Protein AF-A0A518H2M7-F1 (afdb_monomer)

Nearest PDB structures (foldseek):
  6nct-assembly1_B  TM=7.761E-01  e=5.686E-01  Homo sapiens
  4cgk-assembly1_A  TM=3.691E-01  e=6.028E-02  Streptococcus pneumoniae D39
  6ewy-assembly1_A  TM=4.690E-01  e=1.349E-01  Mycobacterium tuberculosis H37Rv
  5nnv-assembly2_B  TM=3.932E-01  e=1.274E-01  Bacillus subtilis subsp. subtilis str. 168
  5sxb-assembly1_B  TM=4.061E-01  e=1.602E+00  Homo sapiens

Radius of gyration: 44.43 Å; Cα contacts (8 Å, |Δi|>4): 64; chains: 1; bounding box: 89×87×115 Å

Secondary structure (DSSP, 8-state):
--SSHHHHHHHHHHHHHHHHHHS-TT-TTTHHHHHHHHHHHHHTTS-HHHHHHHHHHHHHTTHHHHHHHHHHHHHHHHHHHHHHHHHHHHHHHHHHHHHHHHHHHHHHHTT--B-TTS-B--HHHHHHHHHHHHHHHHHHHHHHHHHHHHHHHHHHHHHHHHHHHHHHHHHHHHHHHHHHHHHHHHHHHHHHHHH--S----HHHHHHHHHHHHHHHHHHHHHHHHHHHHHHHTTS------TT--HHHHHHHHHTT-------------

Sequence (270 aa):
MCKTIKKVAVGAGLGVATLGLLFGTSAKHHVKTAVDDVRSLAQSQVPIEYKIDEAKQQIDALEPAIIENIESLARAQVEVDDLQEEIALAKGNLQVQGQEMLALKQGLDAGRLQLTSGVTYTAEEVRADLARRLDTFNRTQETVDSLEQTLKAKVERTHAIQRILDEMTAQKKALSAKIEAIESRLAQIEAEQATNEYTFDTTPLSQAKKTIAELDKQLEVMARRAELEGRYIEQSIEVEVEPGRDISAEVESALEGLQLESAPEAAPAT

Structure (mmCIF, N/CA/C/O backbone):
data_AF-A0A518H2M7-F1
#
_entry.id   AF-A0A518H2M7-F1
#
loop_
_atom_site.group_PDB
_atom_site.id
_atom_site.type_symbol
_atom_site.label_atom_id
_atom_site.label_alt_id
_atom_site.label_comp_id
_atom_site.label_asym_id
_atom_site.label_entity_id
_atom_site.label_seq_id
_atom_site.pdbx_PDB_ins_code
_atom_site.Cartn_x
_atom_site.Cartn_y
_atom_site.Cartn_z
_atom_site.occupancy
_atom_site.B_iso_or_equiv
_atom_site.auth_seq_id
_atom_site.auth_comp_id
_atom_site.auth_asym_id
_atom_site.auth_atom_id
_atom_site.pdbx_PDB_model_num
ATOM 1 N N . MET A 1 1 ? 17.155 23.712 57.084 1.00 48.94 1 MET A N 1
ATOM 2 C CA . MET A 1 1 ? 15.964 22.855 57.287 1.00 48.94 1 MET A CA 1
ATOM 3 C C . MET A 1 1 ? 16.259 21.468 56.723 1.00 48.94 1 MET A C 1
ATOM 5 O O . MET A 1 1 ? 16.220 21.319 55.519 1.00 48.94 1 MET A O 1
ATOM 9 N N . CYS A 1 2 ? 16.663 20.494 57.552 1.00 46.16 2 CYS A N 1
ATOM 10 C CA . CYS A 1 2 ? 16.986 19.122 57.095 1.00 46.16 2 CYS A CA 1
ATOM 11 C C . CYS A 1 2 ? 16.910 18.063 58.223 1.00 46.16 2 CYS A C 1
ATOM 13 O O . CYS A 1 2 ? 17.612 17.057 58.189 1.00 46.16 2 CYS A O 1
ATOM 15 N N . LYS A 1 3 ? 16.099 18.282 59.275 1.00 46.97 3 LYS A N 1
ATOM 16 C CA . LYS A 1 3 ? 16.110 17.413 60.477 1.00 46.97 3 LYS A CA 1
ATOM 17 C C . LYS A 1 3 ? 14.777 16.731 60.823 1.00 46.97 3 LYS A C 1
ATOM 19 O O . LYS A 1 3 ? 14.744 15.937 61.757 1.00 46.97 3 LYS A O 1
ATOM 24 N N . THR A 1 4 ? 13.701 16.976 60.073 1.00 52.91 4 THR A N 1
ATOM 25 C CA . THR A 1 4 ? 12.355 16.437 60.367 1.00 52.91 4 THR A CA 1
ATOM 26 C C . THR A 1 4 ? 11.950 15.229 59.511 1.00 52.91 4 THR A C 1
ATOM 28 O O . THR A 1 4 ? 11.117 14.444 59.948 1.00 52.91 4 THR A O 1
ATOM 31 N N . ILE A 1 5 ? 12.604 14.980 58.370 1.00 51.94 5 ILE A N 1
ATOM 32 C CA . ILE A 1 5 ? 12.271 13.857 57.465 1.00 51.94 5 ILE A CA 1
ATOM 33 C C . ILE A 1 5 ? 12.737 12.494 58.021 1.00 51.94 5 ILE A C 1
ATOM 35 O O . ILE A 1 5 ? 12.101 11.472 57.787 1.00 51.94 5 ILE A O 1
ATOM 39 N N . LYS A 1 6 ? 13.778 12.460 58.867 1.00 44.72 6 LYS A N 1
ATOM 40 C CA . LYS A 1 6 ? 14.253 11.208 59.491 1.00 44.72 6 LYS A CA 1
ATOM 41 C C . LYS A 1 6 ? 13.335 10.653 60.590 1.00 44.72 6 LYS A C 1
ATOM 43 O O . LYS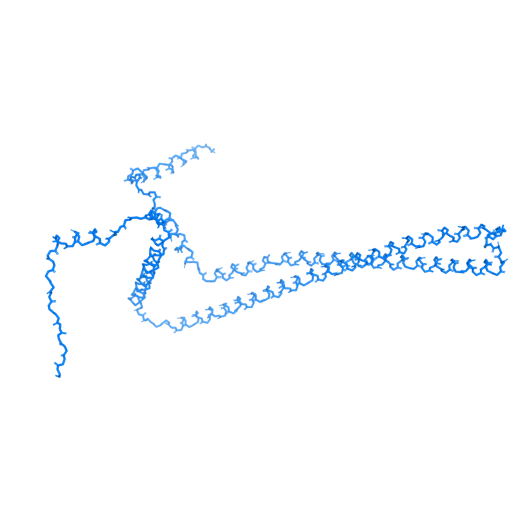 A 1 6 ? 13.458 9.481 60.922 1.00 44.72 6 LYS A O 1
ATOM 48 N N . LYS A 1 7 ? 12.433 11.461 61.164 1.00 47.97 7 LYS A N 1
ATOM 49 C CA . LYS A 1 7 ? 11.551 11.015 62.262 1.00 47.97 7 LYS A CA 1
ATOM 50 C C . LYS A 1 7 ? 10.217 10.431 61.786 1.00 47.97 7 LYS A C 1
ATOM 52 O O . LYS A 1 7 ? 9.606 9.674 62.528 1.00 47.97 7 LYS A O 1
ATOM 57 N N . VAL A 1 8 ? 9.797 10.717 60.553 1.00 49.59 8 VAL A N 1
ATOM 58 C CA . VAL A 1 8 ? 8.520 10.218 60.007 1.00 49.59 8 VAL A CA 1
ATOM 59 C C . VAL A 1 8 ? 8.649 8.782 59.482 1.00 49.59 8 VAL A C 1
ATOM 61 O O . VAL A 1 8 ? 7.732 7.984 59.645 1.00 49.59 8 VAL A O 1
ATOM 64 N N . ALA A 1 9 ? 9.825 8.394 58.978 1.00 48.59 9 ALA A N 1
ATOM 65 C CA . ALA A 1 9 ? 10.077 7.027 58.512 1.00 48.59 9 ALA A CA 1
ATOM 66 C C . ALA A 1 9 ? 10.084 5.969 59.640 1.00 48.59 9 ALA A C 1
ATOM 68 O O . ALA A 1 9 ? 9.850 4.794 59.381 1.00 48.59 9 ALA A O 1
ATOM 69 N N . VAL A 1 10 ? 10.308 6.374 60.897 1.00 51.12 10 VAL A N 1
ATOM 70 C CA . VAL A 1 10 ? 10.333 5.457 62.055 1.00 51.12 10 VAL A CA 1
ATOM 71 C C . VAL A 1 10 ? 8.941 5.291 62.689 1.00 51.12 10 VAL A C 1
ATOM 73 O O . VAL A 1 10 ? 8.670 4.268 63.309 1.00 51.12 10 VAL A O 1
ATOM 76 N N . GLY A 1 11 ? 8.023 6.243 62.480 1.00 44.75 11 GLY A N 1
ATOM 77 C CA . GLY A 1 11 ? 6.648 6.172 62.998 1.00 44.75 11 GLY A CA 1
ATOM 78 C C . GLY A 1 11 ? 5.701 5.295 62.169 1.00 44.75 11 GLY A C 1
ATOM 79 O O . GLY A 1 11 ? 4.802 4.674 62.728 1.00 44.75 11 GLY A O 1
ATOM 80 N N . ALA A 1 12 ? 5.922 5.183 60.855 1.00 47.72 12 ALA A N 1
ATOM 81 C CA . ALA A 1 12 ? 5.085 4.364 59.970 1.00 47.72 12 ALA A CA 1
ATOM 82 C C . ALA A 1 12 ? 5.438 2.861 60.005 1.00 47.72 12 ALA A C 1
ATOM 84 O O . ALA A 1 12 ? 4.575 2.019 59.776 1.00 47.72 12 ALA A O 1
ATOM 85 N N . GLY A 1 13 ? 6.685 2.508 60.344 1.00 44.09 13 GLY A N 1
ATOM 86 C CA . GLY A 1 13 ? 7.117 1.108 60.455 1.00 44.09 13 GLY A CA 1
ATOM 87 C C . GLY A 1 13 ? 6.624 0.399 61.723 1.00 44.09 13 GLY A C 1
ATOM 88 O O . GLY A 1 13 ? 6.430 -0.813 61.718 1.00 44.09 13 GLY A O 1
ATOM 89 N N . LEU A 1 14 ? 6.374 1.149 62.801 1.00 46.75 14 LEU A N 1
ATOM 90 C CA . LEU A 1 14 ? 5.938 0.591 64.087 1.00 46.75 14 LEU A CA 1
ATOM 91 C C . LEU A 1 14 ? 4.425 0.348 64.170 1.00 46.75 14 LEU A C 1
ATOM 93 O O . LEU A 1 14 ? 4.017 -0.567 64.875 1.00 46.75 14 LEU A O 1
ATOM 97 N N . GLY A 1 15 ? 3.599 1.094 63.427 1.00 47.22 15 GLY A N 1
ATOM 98 C CA . GLY A 1 15 ? 2.141 0.887 63.414 1.00 47.22 15 GLY A CA 1
ATOM 99 C C . GLY A 1 15 ? 1.705 -0.403 62.707 1.00 47.22 15 GLY A C 1
ATOM 100 O O . GLY A 1 15 ? 0.763 -1.060 63.138 1.00 47.22 15 GLY A O 1
ATOM 101 N N . VAL A 1 16 ? 2.424 -0.813 61.657 1.00 51.97 16 VAL A N 1
ATOM 102 C CA . VAL A 1 16 ? 2.153 -2.077 60.946 1.00 51.97 16 VAL A CA 1
ATOM 103 C C . VAL A 1 16 ? 2.675 -3.280 61.743 1.00 51.97 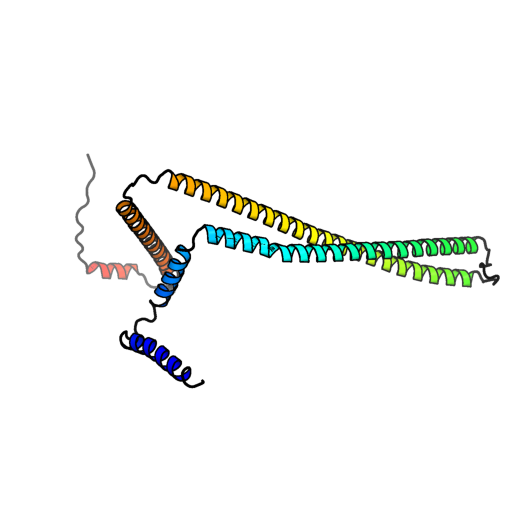16 VAL A C 1
ATOM 105 O O . VAL A 1 16 ? 2.046 -4.336 61.762 1.00 51.97 16 VAL A O 1
ATOM 108 N N . ALA A 1 17 ? 3.787 -3.115 62.467 1.00 51.50 17 ALA A N 1
ATOM 109 C CA . ALA A 1 17 ? 4.378 -4.183 63.271 1.00 51.50 17 ALA A CA 1
ATOM 110 C C . ALA A 1 17 ? 3.570 -4.504 64.543 1.00 51.50 17 ALA A C 1
ATOM 112 O O . ALA A 1 17 ? 3.476 -5.671 64.921 1.00 51.50 17 ALA A O 1
ATOM 113 N N . THR A 1 18 ? 2.951 -3.512 65.194 1.00 50.78 18 THR A N 1
ATOM 114 C CA . THR A 1 18 ? 2.159 -3.751 66.416 1.00 50.78 18 THR A CA 1
ATOM 115 C C . THR A 1 18 ? 0.782 -4.353 66.135 1.00 50.78 18 THR A C 1
ATOM 117 O O . THR A 1 18 ? 0.306 -5.150 66.941 1.00 50.78 18 THR A O 1
ATOM 120 N N . LEU A 1 19 ? 0.176 -4.075 64.974 1.00 51.12 19 LEU A N 1
ATOM 121 C CA . LEU A 1 19 ? -1.041 -4.769 64.528 1.00 51.12 19 LEU A CA 1
ATOM 122 C C . LEU A 1 19 ? -0.763 -6.210 64.065 1.00 51.12 19 LEU A C 1
ATOM 124 O O . LEU A 1 19 ? -1.597 -7.087 64.270 1.00 51.12 19 LEU A O 1
ATOM 128 N N . GLY A 1 20 ? 0.422 -6.478 63.503 1.00 50.72 20 GLY A N 1
ATOM 129 C CA . GLY A 1 20 ? 0.830 -7.819 63.068 1.00 50.72 20 GLY A CA 1
ATOM 130 C C . GLY A 1 20 ? 1.284 -8.765 64.188 1.00 50.72 20 GLY A C 1
ATOM 131 O O . GLY A 1 20 ? 1.365 -9.967 63.961 1.00 50.72 20 GLY A O 1
ATOM 132 N N . LEU A 1 21 ? 1.581 -8.255 65.389 1.00 53.78 21 LEU A N 1
ATOM 133 C CA . LEU A 1 21 ? 2.048 -9.071 66.522 1.00 53.78 21 LEU A CA 1
ATOM 134 C C . LEU A 1 21 ? 0.934 -9.497 67.489 1.00 53.78 21 LEU A C 1
ATOM 136 O O . LEU A 1 21 ? 1.121 -10.464 68.222 1.00 53.78 21 LEU A O 1
ATOM 140 N N . LEU A 1 22 ? -0.225 -8.826 67.475 1.00 52.31 22 LEU A N 1
ATOM 141 C CA . LEU A 1 22 ? -1.394 -9.224 68.277 1.00 52.31 22 LEU A CA 1
ATOM 142 C C . LEU A 1 22 ? -2.336 -10.193 67.547 1.00 52.31 22 LEU A C 1
ATOM 144 O O . LEU A 1 22 ? -3.164 -10.833 68.191 1.00 52.31 22 LEU A O 1
ATOM 148 N N . PHE A 1 23 ? -2.167 -10.375 66.236 1.00 53.53 23 PHE A N 1
ATOM 149 C CA . PHE A 1 23 ? -2.845 -11.417 65.469 1.00 53.53 23 PHE A CA 1
ATOM 150 C C . PHE A 1 23 ? -1.811 -12.399 64.937 1.00 53.53 23 PHE A C 1
ATOM 152 O O . PHE A 1 23 ? -1.065 -12.117 64.003 1.00 53.53 23 PHE A O 1
ATOM 159 N N . GLY A 1 24 ? -1.749 -13.549 65.606 1.00 47.78 24 GLY A N 1
ATOM 160 C CA . GLY A 1 24 ? -0.782 -14.605 65.370 1.00 47.78 24 GLY A CA 1
ATOM 161 C C . GLY A 1 24 ? -0.686 -15.073 63.918 1.00 47.78 24 GLY A C 1
ATOM 162 O O . GLY A 1 24 ? -1.549 -14.853 63.069 1.00 47.78 24 GLY A O 1
ATOM 163 N N . THR A 1 25 ? 0.393 -15.804 63.672 1.00 55.00 25 THR A N 1
ATOM 164 C CA . THR A 1 25 ? 0.882 -16.382 62.413 1.00 55.00 25 THR A CA 1
ATOM 165 C C . THR A 1 25 ? -0.073 -17.340 61.674 1.00 55.00 25 THR A C 1
ATOM 167 O O . THR A 1 25 ? 0.366 -18.061 60.783 1.00 55.00 25 THR A O 1
ATOM 170 N N . SER A 1 26 ? -1.376 -17.328 61.970 1.00 50.16 26 SER A N 1
ATOM 171 C CA . SER A 1 26 ? -2.398 -18.193 61.360 1.00 50.16 26 SER A CA 1
ATOM 172 C C . SER A 1 26 ? -3.290 -17.500 60.314 1.00 50.16 26 SER A C 1
ATOM 174 O O . SER A 1 26 ? -4.151 -18.145 59.730 1.00 50.16 26 SER A O 1
ATOM 176 N N . ALA A 1 27 ? -3.087 -16.214 60.004 1.00 50.12 27 ALA A N 1
ATOM 177 C CA . ALA A 1 27 ? -3.958 -15.460 59.085 1.00 50.12 27 ALA A CA 1
ATOM 178 C C . ALA A 1 27 ? -3.460 -15.377 57.623 1.00 50.12 27 ALA A C 1
ATOM 180 O O . ALA A 1 27 ? -3.830 -14.462 56.890 1.00 50.12 27 ALA A O 1
ATOM 181 N N . LYS A 1 28 ? -2.616 -16.306 57.153 1.00 51.25 28 LYS A N 1
ATOM 182 C CA . LYS A 1 28 ? -2.018 -16.209 55.803 1.00 51.25 28 LYS A CA 1
ATOM 183 C C . LYS A 1 28 ? -2.985 -16.487 54.638 1.00 51.25 28 LYS A C 1
ATOM 185 O O . LYS A 1 28 ? -2.651 -16.133 53.513 1.00 51.25 28 LYS A O 1
ATOM 190 N N . HIS A 1 29 ? -4.182 -17.034 54.882 1.00 49.78 29 HIS A N 1
ATOM 191 C CA . HIS A 1 29 ? -5.122 -17.397 53.807 1.00 49.78 29 HIS A CA 1
ATOM 192 C C . HIS A 1 29 ? -6.384 -16.525 53.657 1.00 49.78 29 HIS A C 1
ATOM 194 O O . HIS A 1 29 ? -7.087 -16.694 52.669 1.00 49.78 29 HIS A O 1
ATOM 200 N N . HIS A 1 30 ? -6.632 -15.533 54.524 1.00 45.50 30 HIS A N 1
ATOM 201 C CA . HIS A 1 30 ? -7.815 -14.647 54.415 1.00 45.50 30 HIS A CA 1
ATOM 202 C C . HIS A 1 30 ? -7.497 -13.182 54.072 1.00 45.50 30 HIS A C 1
ATOM 204 O O . HIS A 1 30 ? -8.393 -12.407 53.749 1.00 45.50 30 HIS A O 1
ATOM 210 N N . VAL A 1 31 ? -6.218 -12.792 54.082 1.00 53.09 31 VAL A N 1
ATOM 211 C CA . VAL A 1 31 ? -5.806 -11.417 53.745 1.00 53.09 31 VAL A CA 1
ATOM 212 C C . VAL A 1 31 ? -5.925 -11.146 52.243 1.00 53.09 31 VAL A C 1
ATOM 214 O O . VAL A 1 31 ? -6.231 -10.025 51.848 1.00 53.09 31 VAL A O 1
ATOM 217 N N . LYS A 1 32 ? -5.749 -12.171 51.396 1.00 53.16 32 LYS A N 1
ATOM 218 C CA . LYS A 1 32 ? -5.929 -12.033 49.944 1.00 53.16 32 LYS A CA 1
ATOM 219 C C . LYS A 1 32 ? -7.384 -11.687 49.602 1.00 53.16 32 LYS A C 1
ATOM 221 O O . LYS A 1 32 ? -7.613 -10.737 48.867 1.00 53.16 32 LYS A O 1
ATOM 226 N N . THR A 1 33 ? -8.345 -12.365 50.232 1.00 53.69 33 THR A N 1
ATOM 227 C CA . THR A 1 33 ? -9.778 -12.117 50.024 1.00 53.69 33 THR A CA 1
ATOM 228 C C . THR A 1 33 ? -10.202 -10.739 50.528 1.00 53.69 33 THR A C 1
ATOM 230 O O . THR A 1 33 ? -10.878 -10.024 49.807 1.00 53.69 33 THR A O 1
ATOM 233 N N . ALA A 1 34 ? -9.725 -10.293 51.696 1.00 47.88 34 ALA A N 1
ATOM 234 C CA . ALA A 1 34 ? -10.077 -8.967 52.213 1.00 47.88 34 ALA A CA 1
ATOM 235 C C . ALA A 1 34 ? -9.535 -7.805 51.350 1.00 47.88 34 ALA A C 1
ATOM 237 O O . ALA A 1 34 ? -10.180 -6.765 51.240 1.00 47.88 34 ALA A O 1
ATOM 238 N N . VAL A 1 35 ? -8.365 -7.961 50.715 1.00 51.12 35 VAL A N 1
ATOM 239 C CA . VAL A 1 35 ? -7.815 -6.947 49.792 1.00 51.12 35 VAL A CA 1
ATOM 240 C C . VAL A 1 35 ? -8.540 -6.970 48.443 1.00 51.12 35 VAL A C 1
ATOM 242 O O . VAL A 1 35 ? -8.810 -5.906 47.880 1.00 51.12 35 VAL A O 1
ATOM 245 N N . ASP A 1 36 ? -8.896 -8.156 47.947 1.00 55.06 36 ASP A N 1
ATOM 246 C CA . ASP A 1 36 ? -9.670 -8.313 46.713 1.00 55.06 36 ASP A CA 1
ATOM 247 C C . ASP A 1 36 ? -11.117 -7.790 46.890 1.00 55.06 36 ASP A C 1
ATOM 249 O O . ASP A 1 36 ? -11.633 -7.098 46.008 1.00 55.06 36 ASP A O 1
ATOM 253 N N . ASP A 1 37 ? -11.727 -7.984 48.066 1.00 51.78 37 ASP A N 1
ATOM 254 C CA . ASP A 1 37 ? -13.056 -7.466 48.417 1.00 51.78 37 ASP A CA 1
ATOM 255 C C . ASP A 1 37 ? -13.064 -5.938 48.532 1.00 51.78 37 ASP A C 1
ATOM 257 O O . ASP A 1 37 ? -13.941 -5.288 47.964 1.00 51.78 37 ASP A O 1
ATOM 261 N N . VAL A 1 38 ? -12.057 -5.333 49.177 1.00 51.34 38 VAL A N 1
ATOM 262 C CA . VAL A 1 38 ? -11.923 -3.864 49.243 1.00 51.34 38 VAL A CA 1
ATOM 263 C C . VAL A 1 38 ? -11.698 -3.264 47.851 1.00 51.34 38 VAL A C 1
ATOM 265 O O . VAL A 1 38 ? -12.262 -2.213 47.537 1.00 51.34 38 VAL A O 1
ATOM 268 N N . ARG A 1 39 ? -10.934 -3.936 46.979 1.00 55.09 39 ARG A N 1
ATOM 269 C CA . ARG A 1 39 ? -10.745 -3.506 45.586 1.00 55.09 39 ARG A CA 1
ATOM 270 C C . ARG A 1 39 ? -12.045 -3.597 44.781 1.00 55.09 39 ARG A C 1
ATOM 272 O O . ARG A 1 39 ? -12.341 -2.670 44.028 1.00 55.09 39 ARG A O 1
ATOM 279 N N . SER A 1 40 ? -12.831 -4.661 44.962 1.00 54.31 40 SER A N 1
ATOM 280 C CA . SER A 1 40 ? -14.119 -4.832 44.273 1.00 54.31 40 SER A CA 1
ATOM 281 C C . SER A 1 40 ? -15.185 -3.838 44.766 1.00 54.31 40 SER A C 1
ATOM 283 O O . SER A 1 40 ? -15.917 -3.262 43.960 1.00 54.31 40 SER A O 1
ATOM 285 N N . LEU A 1 41 ? -15.207 -3.536 46.071 1.00 48.97 41 LEU A N 1
ATOM 286 C CA . LEU A 1 41 ? -16.118 -2.560 46.674 1.00 48.97 41 LEU A CA 1
ATOM 287 C C . LEU A 1 41 ? -15.780 -1.121 46.264 1.00 48.97 41 LEU A C 1
ATOM 289 O O . LEU A 1 41 ? -16.696 -0.329 46.035 1.00 48.97 41 LEU A O 1
ATOM 293 N N . ALA A 1 42 ? -14.496 -0.790 46.087 1.00 52.56 42 ALA A N 1
ATOM 294 C CA . ALA A 1 42 ? -14.072 0.503 45.548 1.00 52.56 42 ALA A CA 1
ATOM 295 C C . ALA A 1 42 ? -14.420 0.661 44.053 1.00 52.56 42 ALA A C 1
ATOM 297 O O . ALA A 1 42 ? -14.902 1.714 43.643 1.00 52.56 42 ALA A O 1
ATOM 298 N N . GLN A 1 43 ? -14.260 -0.391 43.238 1.00 53.38 43 GLN A N 1
ATOM 299 C CA . GLN A 1 43 ? -14.647 -0.380 41.815 1.00 53.38 43 GLN A CA 1
ATOM 300 C C . GLN A 1 43 ? -16.171 -0.291 41.596 1.00 53.38 43 GLN A C 1
ATOM 302 O O . GLN A 1 43 ? -16.624 0.186 40.550 1.00 53.38 43 GLN A O 1
ATOM 307 N N . SER A 1 44 ? -16.968 -0.718 42.581 1.00 55.38 44 SER A N 1
ATOM 308 C CA . SER A 1 44 ? -18.436 -0.643 42.551 1.00 55.38 44 SER A CA 1
ATOM 309 C C . SER A 1 44 ? -19.016 0.753 42.836 1.00 55.38 44 SER A C 1
ATOM 311 O O . SER A 1 44 ? -20.189 0.978 42.558 1.00 55.38 44 SER A O 1
ATOM 313 N N . GLN A 1 45 ? -18.210 1.691 43.350 1.00 55.50 45 GLN A N 1
ATOM 314 C CA . GLN A 1 45 ? -18.635 3.051 43.728 1.00 55.50 45 GLN A CA 1
ATOM 315 C C . GLN A 1 45 ? -18.219 4.139 42.730 1.00 55.50 45 GLN A C 1
ATOM 317 O O . GLN A 1 45 ? -18.438 5.321 42.985 1.00 55.50 45 GLN A O 1
ATOM 322 N N . VAL A 1 46 ? -17.625 3.765 41.595 1.00 68.38 46 VAL A N 1
ATOM 323 C CA . VAL A 1 46 ? -17.305 4.727 40.536 1.00 68.38 46 VAL A CA 1
ATOM 324 C C . VAL A 1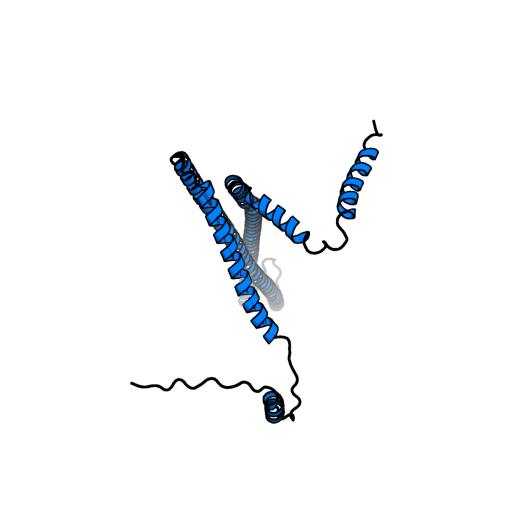 46 ? -18.600 5.101 39.799 1.00 68.38 46 VAL A C 1
ATOM 326 O O . VAL A 1 46 ? -19.245 4.184 39.273 1.00 68.38 46 VAL A O 1
ATOM 329 N N . PRO A 1 47 ? -18.977 6.396 39.750 1.00 78.62 47 PRO A N 1
ATOM 330 C CA . PRO A 1 47 ? -20.164 6.862 39.034 1.00 78.62 47 PRO A CA 1
ATOM 331 C C . PRO A 1 47 ? -20.155 6.405 37.569 1.00 78.62 47 PRO A C 1
ATOM 333 O O . PRO A 1 47 ? -19.088 6.263 36.960 1.00 78.62 47 PRO A O 1
ATOM 336 N N . ILE A 1 48 ? -21.331 6.125 37.004 1.00 79.12 48 ILE A N 1
ATOM 337 C CA . ILE A 1 48 ? -21.452 5.594 35.635 1.00 79.12 48 ILE A CA 1
ATOM 338 C C . ILE A 1 48 ? -20.934 6.622 34.620 1.00 79.12 48 ILE A C 1
ATOM 340 O O . ILE A 1 48 ? -20.299 6.247 33.637 1.00 79.12 48 ILE A O 1
ATOM 344 N N . GLU A 1 49 ? -21.112 7.903 34.918 1.00 80.69 49 GLU A N 1
ATOM 345 C CA . GLU A 1 49 ? -20.661 9.058 34.143 1.00 80.69 49 GLU A CA 1
ATOM 346 C C . GLU A 1 49 ? -19.138 9.023 33.961 1.00 80.69 49 GLU A C 1
ATOM 348 O O . GLU A 1 49 ? -18.636 9.169 32.851 1.00 80.69 49 GLU A O 1
ATOM 353 N N . TYR A 1 50 ? -18.390 8.697 35.022 1.00 86.69 50 TYR A N 1
ATOM 354 C CA . TYR A 1 50 ? -16.934 8.565 34.932 1.00 86.69 50 TYR A CA 1
ATOM 355 C C . TYR A 1 50 ? -16.516 7.413 34.010 1.00 86.69 50 TYR A C 1
ATOM 357 O O . TYR A 1 50 ? -15.553 7.540 33.260 1.00 86.69 50 TYR A O 1
ATOM 365 N N . LYS A 1 51 ? -17.237 6.285 34.036 1.00 80.69 51 LYS A N 1
ATOM 366 C CA . LYS A 1 51 ? -16.943 5.142 33.152 1.00 80.69 51 LYS A CA 1
ATOM 367 C C . LYS A 1 51 ? -17.246 5.465 31.688 1.00 80.69 51 LYS A C 1
ATOM 369 O O . LYS A 1 51 ? -16.568 4.950 30.803 1.00 80.69 51 LYS A O 1
ATOM 374 N N . ILE A 1 52 ? -18.252 6.303 31.437 1.00 84.12 52 ILE A N 1
ATOM 375 C CA . ILE A 1 52 ? -18.561 6.838 30.108 1.00 84.12 52 ILE A CA 1
ATOM 376 C C . ILE A 1 52 ? -17.417 7.740 29.630 1.00 84.12 52 ILE A C 1
ATOM 378 O O . ILE A 1 52 ? -16.914 7.537 28.526 1.00 84.12 52 ILE A O 1
ATOM 382 N N . ASP A 1 53 ? -16.957 8.671 30.467 1.00 82.00 53 ASP A N 1
ATOM 383 C CA . ASP A 1 53 ? -15.842 9.567 30.139 1.00 82.00 53 ASP A CA 1
ATOM 384 C C . ASP A 1 53 ? -14.534 8.800 29.899 1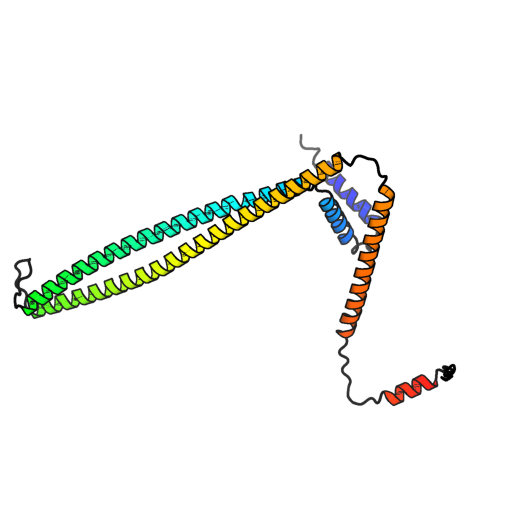.00 82.00 53 ASP A C 1
ATOM 386 O O . ASP A 1 53 ? -13.826 9.058 28.923 1.00 82.00 53 ASP A O 1
ATOM 390 N N . GLU A 1 54 ? -14.237 7.803 30.735 1.00 87.94 54 GLU A N 1
ATOM 391 C CA . GLU A 1 54 ? -13.100 6.902 30.541 1.00 87.94 54 GLU A CA 1
ATOM 392 C C . GLU A 1 54 ? -13.208 6.162 29.199 1.00 87.94 54 GLU A C 1
ATOM 394 O O . GLU A 1 54 ? -12.242 6.112 28.435 1.00 87.94 54 GLU A O 1
ATOM 399 N N . ALA A 1 55 ? -14.386 5.624 28.870 1.00 87.00 55 ALA A N 1
ATOM 400 C CA . ALA A 1 55 ? -14.609 4.938 27.602 1.00 87.00 55 ALA A CA 1
ATOM 401 C C . ALA A 1 55 ? -14.441 5.879 26.394 1.00 87.00 55 ALA A C 1
ATOM 403 O O . ALA A 1 55 ? -13.862 5.471 25.387 1.00 87.00 55 ALA A O 1
ATOM 404 N N . LYS A 1 56 ? -14.873 7.144 26.488 1.00 87.88 56 LYS A N 1
ATOM 405 C CA . LYS A 1 56 ? -14.640 8.162 25.444 1.00 87.88 56 LYS A CA 1
ATOM 406 C C . LYS A 1 56 ? -13.153 8.420 25.260 1.00 87.88 56 LYS A C 1
ATOM 408 O O . LYS A 1 56 ? -12.660 8.348 24.140 1.00 87.88 56 LYS A O 1
ATOM 413 N N . GLN A 1 57 ? -12.424 8.600 26.358 1.00 89.62 57 GLN A N 1
ATOM 414 C CA . GLN A 1 57 ? -10.979 8.794 26.315 1.00 89.62 57 GLN A CA 1
ATOM 415 C C . GLN A 1 57 ? -10.251 7.597 25.682 1.00 89.62 57 GLN A C 1
ATOM 417 O O . GLN A 1 57 ? -9.303 7.783 24.922 1.00 89.62 57 GLN A O 1
ATOM 422 N N . GLN A 1 58 ? -10.696 6.368 25.958 1.00 87.94 58 GLN A N 1
ATOM 423 C CA . GLN A 1 58 ? -10.146 5.161 25.333 1.00 87.94 58 GLN A CA 1
ATOM 424 C C . GLN A 1 58 ? -10.419 5.108 23.821 1.00 87.94 58 GLN A C 1
ATOM 426 O O . GLN A 1 58 ? -9.551 4.674 23.066 1.00 87.94 58 GLN A O 1
ATOM 431 N N . ILE A 1 59 ? -11.589 5.566 23.364 1.00 90.31 59 ILE A N 1
ATOM 432 C CA . ILE A 1 59 ? -11.903 5.681 21.930 1.00 90.31 59 ILE A CA 1
ATOM 433 C C . ILE A 1 59 ? -11.052 6.771 21.270 1.00 90.31 59 ILE A C 1
ATOM 435 O O . ILE A 1 59 ? -10.534 6.558 20.174 1.00 90.31 59 IL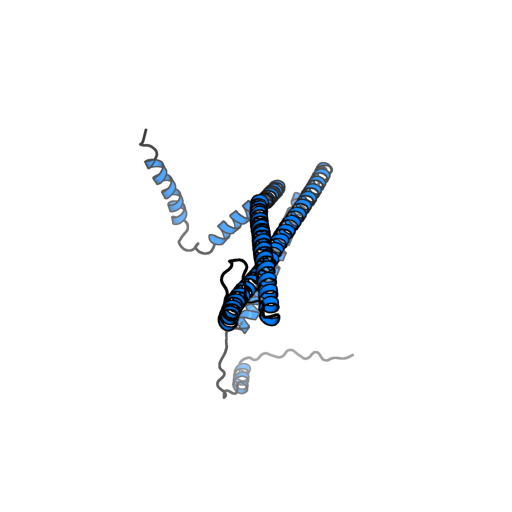E A O 1
ATOM 439 N N . ASP A 1 60 ? -10.877 7.917 21.922 1.00 88.12 60 ASP A N 1
ATOM 440 C CA . ASP A 1 60 ? -10.054 9.016 21.407 1.00 88.12 60 ASP A CA 1
ATOM 441 C C . ASP A 1 60 ? -8.573 8.621 21.347 1.00 88.12 60 ASP A C 1
ATOM 443 O O . ASP A 1 60 ? -7.859 8.992 20.418 1.00 88.12 60 ASP A O 1
ATOM 447 N N . ALA A 1 61 ? -8.120 7.757 22.258 1.00 89.25 61 ALA A N 1
ATOM 448 C CA . ALA A 1 61 ? -6.786 7.168 22.208 1.00 89.25 61 ALA A CA 1
ATOM 449 C C . ALA A 1 61 ? -6.544 6.278 20.968 1.00 89.25 61 ALA A C 1
ATOM 451 O O . ALA A 1 61 ? -5.392 5.953 20.678 1.00 89.25 61 ALA A O 1
ATOM 452 N N . LEU A 1 62 ? -7.584 5.916 20.201 1.00 89.12 62 LEU A N 1
ATOM 453 C CA . LEU A 1 62 ? -7.435 5.243 18.904 1.00 89.12 62 LEU A CA 1
ATOM 454 C C . LEU A 1 62 ? -7.037 6.207 17.775 1.00 89.12 62 LEU A C 1
ATOM 456 O O . LEU A 1 62 ? -6.502 5.760 16.762 1.00 89.12 62 LEU A O 1
ATOM 460 N N . GLU A 1 63 ? -7.275 7.515 17.918 1.00 88.94 63 GLU A N 1
ATOM 461 C CA . GLU A 1 63 ? -6.923 8.525 16.907 1.00 88.94 63 GLU A CA 1
ATOM 462 C C . GLU A 1 63 ? -5.455 8.517 16.484 1.00 88.94 63 GLU A C 1
ATOM 464 O O . GLU A 1 63 ? -5.211 8.456 15.278 1.00 88.94 63 GLU A O 1
ATOM 469 N N . PRO A 1 64 ? -4.466 8.536 17.398 1.00 90.81 64 PRO A N 1
ATOM 470 C CA . PRO A 1 64 ? -3.064 8.502 16.992 1.00 90.81 64 PRO A CA 1
ATOM 471 C C . PRO A 1 64 ? -2.725 7.242 16.189 1.00 90.81 64 PRO A C 1
ATOM 473 O O . PRO A 1 64 ? -2.009 7.335 15.195 1.00 90.81 64 PRO A O 1
ATOM 476 N N . ALA A 1 65 ? -3.294 6.087 16.548 1.00 85.62 65 ALA A N 1
ATOM 477 C CA . ALA A 1 65 ? -3.095 4.852 15.795 1.00 85.62 65 ALA A CA 1
ATOM 478 C C . ALA A 1 65 ? -3.730 4.922 14.393 1.00 85.62 65 ALA A C 1
ATOM 480 O O . ALA A 1 65 ? -3.157 4.423 13.427 1.00 85.62 65 ALA A O 1
ATOM 481 N N . ILE A 1 66 ? -4.897 5.558 14.248 1.00 88.81 66 ILE A N 1
ATOM 482 C CA . ILE A 1 66 ? -5.523 5.807 12.938 1.00 88.81 66 ILE A CA 1
ATOM 483 C C . ILE A 1 66 ? -4.636 6.730 12.089 1.00 88.81 66 ILE A C 1
ATOM 485 O O . ILE A 1 66 ? -4.391 6.429 10.923 1.00 88.81 66 ILE A O 1
ATOM 489 N N . ILE A 1 67 ? -4.117 7.817 12.668 1.00 87.94 67 ILE A N 1
ATOM 490 C CA . ILE A 1 67 ? -3.241 8.774 11.973 1.00 87.94 67 ILE A CA 1
ATOM 491 C C . ILE A 1 67 ? -1.946 8.096 11.508 1.00 87.94 67 ILE A C 1
ATOM 493 O O . ILE A 1 67 ? -1.563 8.246 10.350 1.00 87.94 67 ILE A O 1
ATOM 497 N N . GLU A 1 68 ? -1.309 7.294 12.360 1.00 86.69 68 GLU A N 1
ATOM 498 C CA . GLU A 1 68 ? -0.106 6.535 11.996 1.00 86.69 68 GLU A CA 1
ATOM 499 C C . GLU A 1 68 ? -0.370 5.570 10.827 1.00 86.69 68 GLU A C 1
ATOM 501 O O . GLU A 1 68 ? 0.431 5.471 9.893 1.00 86.69 68 GLU A O 1
ATOM 506 N N . ASN A 1 69 ? -1.526 4.899 10.827 1.00 86.75 69 ASN A N 1
ATOM 507 C CA . ASN A 1 69 ? -1.926 4.031 9.721 1.00 86.75 69 ASN A CA 1
ATOM 508 C C . ASN A 1 69 ? -2.224 4.814 8.433 1.00 86.75 69 ASN A C 1
ATOM 510 O O . ASN A 1 69 ? -1.895 4.325 7.353 1.00 86.75 69 ASN A O 1
ATOM 514 N N . ILE A 1 70 ? -2.782 6.028 8.519 1.00 91.31 70 ILE A N 1
ATOM 515 C CA . ILE A 1 70 ? -2.952 6.924 7.361 1.00 91.31 70 ILE A CA 1
ATOM 516 C C . ILE A 1 70 ? -1.592 7.300 6.776 1.00 91.31 70 ILE A C 1
ATOM 518 O O . ILE A 1 70 ? -1.407 7.211 5.564 1.00 91.31 70 ILE A O 1
ATOM 522 N N . GLU A 1 71 ? -0.622 7.680 7.609 1.00 91.44 71 GLU A N 1
ATOM 523 C CA . GLU A 1 71 ? 0.729 7.981 7.130 1.00 91.44 71 GLU A CA 1
ATOM 524 C C . GLU A 1 71 ? 1.391 6.763 6.481 1.00 91.44 71 GLU A C 1
ATOM 526 O O . GLU A 1 71 ? 2.043 6.884 5.444 1.00 91.44 71 GLU A O 1
ATOM 531 N N . SER A 1 72 ? 1.227 5.582 7.080 1.00 89.62 72 SER A N 1
ATOM 532 C CA . SER A 1 72 ? 1.721 4.321 6.524 1.00 89.62 72 SER A CA 1
ATOM 533 C C . SER A 1 72 ? 1.092 4.020 5.160 1.00 89.62 72 SER A C 1
ATOM 535 O O . SER A 1 72 ? 1.804 3.694 4.210 1.00 89.62 72 SER A O 1
ATOM 537 N N . LEU A 1 73 ? -0.226 4.207 5.031 1.00 93.50 73 LEU A N 1
ATOM 538 C CA . LEU A 1 73 ? -0.950 4.052 3.772 1.00 93.50 73 LEU A CA 1
ATOM 539 C C . LEU A 1 73 ? -0.462 5.046 2.714 1.00 93.50 73 LEU A C 1
ATOM 541 O O . LEU A 1 73 ? -0.206 4.644 1.583 1.00 93.50 73 LEU A O 1
ATOM 545 N N . ALA A 1 74 ? -0.295 6.317 3.081 1.00 95.38 74 ALA A N 1
ATOM 546 C CA . ALA A 1 74 ? 0.186 7.355 2.176 1.00 95.38 74 ALA A CA 1
ATOM 547 C C . ALA A 1 74 ? 1.604 7.048 1.672 1.00 95.38 74 ALA A C 1
ATOM 549 O O . ALA A 1 74 ? 1.855 7.105 0.472 1.00 95.38 74 ALA A O 1
ATOM 550 N N . ARG A 1 75 ? 2.519 6.643 2.566 1.00 94.06 75 ARG A N 1
ATOM 551 C CA . ARG A 1 75 ? 3.868 6.196 2.179 1.00 94.06 75 ARG A CA 1
ATOM 552 C C . ARG A 1 75 ? 3.809 5.002 1.225 1.00 94.06 75 ARG A C 1
ATOM 554 O O . ARG A 1 75 ? 4.466 5.020 0.191 1.00 94.06 75 ARG A O 1
ATOM 561 N N . ALA A 1 76 ? 2.984 4.000 1.531 1.00 93.94 76 ALA A N 1
ATOM 562 C CA . ALA A 1 76 ? 2.830 2.820 0.685 1.00 93.94 76 ALA A CA 1
ATOM 563 C C . ALA A 1 76 ? 2.234 3.141 -0.699 1.00 93.94 76 ALA A C 1
ATOM 565 O O . ALA A 1 76 ? 2.588 2.485 -1.675 1.00 93.94 76 ALA A O 1
ATOM 566 N N . GLN A 1 77 ? 1.342 4.131 -0.798 1.00 95.75 77 GLN A N 1
ATOM 567 C CA . GLN A 1 77 ? 0.800 4.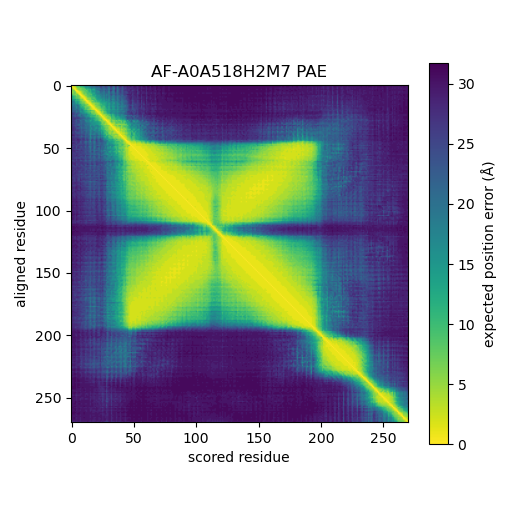608 -2.074 1.00 95.75 77 GLN A CA 1
ATOM 568 C C . GLN A 1 77 ? 1.872 5.304 -2.914 1.00 95.75 77 GLN A C 1
ATOM 570 O O . GLN A 1 77 ? 2.043 4.941 -4.071 1.00 95.75 77 GLN A O 1
ATOM 575 N N . VAL A 1 78 ? 2.657 6.205 -2.317 1.00 98.19 78 VAL A N 1
ATOM 576 C CA . VAL A 1 78 ? 3.768 6.869 -3.021 1.00 98.19 78 VAL A CA 1
ATOM 577 C C . VAL A 1 78 ? 4.786 5.847 -3.530 1.00 98.19 78 VAL A C 1
ATOM 579 O O . VAL A 1 78 ? 5.177 5.899 -4.686 1.00 98.19 78 VAL A O 1
ATOM 582 N N . GLU A 1 79 ? 5.154 4.850 -2.720 1.00 95.19 79 GLU A N 1
ATOM 583 C CA . GLU A 1 79 ? 6.058 3.781 -3.169 1.00 95.19 79 GLU A CA 1
ATOM 584 C C . GLU A 1 79 ? 5.496 2.947 -4.334 1.00 95.19 79 GLU A C 1
ATOM 586 O O . GLU A 1 79 ? 6.263 2.386 -5.119 1.00 95.19 79 GLU A O 1
ATOM 591 N N . VAL A 1 80 ? 4.171 2.789 -4.412 1.00 98.31 80 VAL A N 1
ATOM 592 C CA . VAL A 1 80 ? 3.506 2.122 -5.539 1.00 98.31 80 VAL A CA 1
ATOM 593 C C . VAL A 1 80 ? 3.582 3.001 -6.782 1.00 98.31 80 VAL A C 1
ATOM 595 O O . VAL A 1 80 ? 3.921 2.486 -7.846 1.00 98.31 80 VAL A O 1
ATOM 598 N N . ASP A 1 81 ? 3.306 4.295 -6.643 1.00 97.69 81 ASP A N 1
ATOM 599 C CA . ASP A 1 81 ? 3.328 5.260 -7.742 1.00 97.69 81 ASP A CA 1
ATOM 600 C C . ASP A 1 81 ? 4.747 5.414 -8.320 1.00 97.69 81 ASP A C 1
ATOM 602 O O . ASP A 1 81 ? 4.934 5.279 -9.531 1.00 97.69 81 ASP A O 1
ATOM 606 N N . ASP A 1 82 ? 5.761 5.570 -7.462 1.00 97.44 82 ASP A N 1
ATOM 607 C CA . ASP A 1 82 ? 7.174 5.651 -7.859 1.00 97.44 82 ASP A CA 1
ATOM 608 C C . ASP A 1 82 ? 7.607 4.395 -8.637 1.00 97.44 82 ASP A C 1
ATOM 610 O O . ASP A 1 82 ? 8.245 4.476 -9.690 1.00 97.44 82 ASP A O 1
ATOM 614 N N . LEU A 1 83 ? 7.222 3.206 -8.154 1.00 97.94 83 LEU A N 1
ATOM 615 C CA . LEU A 1 83 ? 7.556 1.942 -8.814 1.00 97.94 83 LEU A CA 1
ATOM 616 C C . LEU A 1 83 ? 6.814 1.773 -10.150 1.00 97.94 83 LEU A C 1
ATOM 618 O O . LEU A 1 83 ? 7.361 1.199 -11.093 1.00 97.94 83 LEU A O 1
ATOM 622 N N . GLN A 1 84 ? 5.576 2.261 -10.256 1.00 98.19 84 GLN A N 1
ATOM 623 C CA . GLN A 1 84 ? 4.844 2.284 -11.524 1.00 98.19 84 GLN A CA 1
ATOM 624 C C . GLN A 1 84 ? 5.534 3.179 -12.552 1.00 98.19 84 GLN A C 1
ATOM 626 O O . GLN A 1 84 ? 5.651 2.780 -13.714 1.00 98.19 84 GLN A O 1
ATOM 631 N N . GLU A 1 85 ? 6.006 4.356 -12.137 1.00 98.12 85 GLU A N 1
ATOM 632 C CA . GLU A 1 85 ? 6.760 5.261 -13.001 1.00 98.12 85 GLU A CA 1
ATOM 633 C C . GLU A 1 85 ? 8.075 4.617 -13.461 1.00 98.12 85 GLU A C 1
ATOM 635 O O . GLU A 1 85 ? 8.364 4.600 -14.660 1.00 98.12 85 GLU A O 1
ATOM 640 N N . GLU A 1 86 ? 8.828 3.997 -12.548 1.00 97.31 86 GLU A N 1
ATOM 641 C CA . GLU A 1 86 ? 10.066 3.283 -12.879 1.00 97.31 86 GLU A CA 1
ATOM 642 C C . GLU A 1 86 ? 9.824 2.169 -13.912 1.00 97.31 86 GLU A C 1
ATOM 644 O O . GLU A 1 86 ? 10.530 2.081 -14.923 1.00 97.31 86 GLU A O 1
ATOM 649 N N . ILE A 1 87 ? 8.783 1.352 -13.715 1.00 98.19 87 ILE A N 1
ATOM 650 C CA . ILE A 1 87 ? 8.394 0.297 -14.662 1.00 98.19 87 ILE A CA 1
ATOM 651 C C . ILE A 1 87 ? 7.994 0.897 -16.013 1.00 98.19 87 ILE A C 1
ATOM 653 O O . ILE A 1 87 ? 8.379 0.365 -17.058 1.00 98.19 87 ILE A O 1
ATOM 657 N N . ALA A 1 88 ? 7.236 1.995 -16.026 1.00 97.88 88 ALA A N 1
ATOM 658 C CA . ALA A 1 88 ? 6.820 2.655 -17.259 1.00 97.88 88 ALA A CA 1
ATOM 659 C C . ALA A 1 88 ? 8.026 3.183 -18.053 1.00 97.88 88 ALA A C 1
ATOM 661 O O . ALA A 1 88 ? 8.112 2.956 -19.264 1.00 97.88 88 ALA A O 1
ATOM 662 N N . LEU A 1 89 ? 8.991 3.810 -17.375 1.00 97.31 89 LEU A N 1
ATOM 663 C CA . LEU A 1 89 ? 10.245 4.265 -17.976 1.00 97.31 89 LEU A CA 1
ATOM 664 C C . LEU A 1 89 ? 11.066 3.089 -18.521 1.00 97.31 89 LEU A C 1
ATOM 666 O O . LEU A 1 89 ? 11.524 3.127 -19.667 1.00 97.31 89 LEU A O 1
ATOM 670 N N . ALA A 1 90 ? 11.214 2.014 -17.743 1.00 95.44 90 ALA A N 1
ATOM 671 C CA . ALA A 1 90 ? 11.946 0.820 -18.158 1.00 95.44 90 ALA A CA 1
ATOM 672 C C . ALA A 1 90 ? 11.308 0.149 -19.387 1.00 95.44 90 ALA A C 1
ATOM 674 O O . ALA A 1 90 ? 12.010 -0.203 -20.340 1.00 95.44 90 ALA A O 1
ATOM 675 N N . LYS A 1 91 ? 9.975 0.048 -19.423 1.00 97.44 91 LYS A N 1
ATOM 676 C CA . LYS A 1 91 ? 9.226 -0.447 -20.587 1.00 97.44 91 LYS A CA 1
ATOM 677 C C . LYS A 1 91 ? 9.378 0.446 -21.812 1.00 97.44 91 LYS A C 1
ATOM 679 O O . LYS A 1 91 ? 9.541 -0.072 -22.915 1.00 97.44 91 LYS A O 1
ATOM 684 N N . GLY A 1 92 ? 9.356 1.767 -21.634 1.00 96.12 92 GLY A N 1
ATOM 685 C CA . GLY A 1 92 ? 9.613 2.716 -22.717 1.00 96.12 92 GLY A CA 1
ATOM 686 C C . GLY A 1 92 ? 11.000 2.509 -23.331 1.00 96.12 92 GLY A C 1
ATOM 687 O O . GLY A 1 92 ? 11.136 2.397 -24.549 1.00 96.12 92 GLY A O 1
ATOM 688 N N . ASN A 1 93 ? 12.021 2.351 -22.487 1.00 93.12 93 ASN A N 1
ATOM 689 C CA . ASN A 1 93 ? 13.386 2.065 -22.929 1.00 93.12 93 ASN A CA 1
ATOM 690 C C . ASN A 1 93 ? 13.494 0.715 -23.654 1.00 93.12 93 ASN A C 1
ATOM 692 O O . ASN A 1 93 ? 14.145 0.637 -24.697 1.00 93.12 93 ASN A O 1
ATOM 696 N N . LEU A 1 94 ? 12.831 -0.333 -23.151 1.00 95.38 94 LEU A N 1
ATOM 697 C CA . LEU A 1 94 ? 12.744 -1.628 -23.834 1.00 95.38 94 LEU A CA 1
ATOM 698 C C . LEU A 1 94 ? 12.097 -1.484 -25.213 1.00 95.38 94 LEU A C 1
ATOM 700 O O . LEU A 1 94 ? 12.625 -2.001 -26.194 1.00 95.38 94 LEU A O 1
ATOM 704 N N . GLN A 1 95 ? 10.996 -0.742 -25.327 1.00 95.69 95 GLN A N 1
ATOM 705 C CA . GLN A 1 95 ? 10.327 -0.532 -26.608 1.00 95.69 95 GLN A CA 1
ATOM 706 C C . GLN A 1 95 ? 11.256 0.125 -27.638 1.00 95.69 95 GLN A C 1
ATOM 708 O O . GLN A 1 95 ? 11.316 -0.335 -28.781 1.00 95.69 95 GLN A O 1
ATOM 713 N N . VAL A 1 96 ? 12.013 1.151 -27.236 1.00 93.38 96 VAL A N 1
ATOM 714 C CA . VAL A 1 96 ? 13.007 1.809 -28.102 1.00 93.38 96 VAL A CA 1
ATOM 715 C C . VAL A 1 96 ? 14.102 0.825 -28.519 1.00 93.38 96 VAL A C 1
ATOM 717 O O . VAL A 1 96 ? 14.357 0.668 -29.713 1.00 93.38 96 VAL A O 1
ATOM 720 N N . GLN A 1 97 ? 14.691 0.088 -27.572 1.00 90.62 97 GLN A N 1
ATOM 721 C CA . GLN A 1 97 ? 15.713 -0.925 -27.871 1.00 90.62 97 GLN A CA 1
ATOM 722 C C . GLN A 1 97 ? 15.193 -2.001 -28.836 1.00 90.62 97 GLN A C 1
ATOM 724 O O . GLN A 1 97 ? 15.886 -2.385 -29.779 1.00 90.62 97 GLN A O 1
ATOM 729 N N . GLY A 1 98 ? 13.956 -2.463 -28.643 1.00 91.56 98 GLY A N 1
ATOM 730 C CA . GLY A 1 98 ? 13.301 -3.428 -29.522 1.00 91.56 98 GLY A CA 1
ATOM 731 C C . GLY A 1 98 ? 13.131 -2.903 -30.950 1.00 91.56 98 GLY A C 1
ATOM 732 O O . GLY A 1 98 ? 13.405 -3.626 -31.910 1.00 91.56 98 GLY A O 1
ATOM 733 N N . GLN A 1 99 ? 12.739 -1.636 -31.106 1.00 92.06 99 GLN A N 1
ATOM 734 C CA . GLN A 1 99 ? 12.627 -0.988 -32.417 1.00 92.06 99 GLN A CA 1
ATOM 735 C C . GLN A 1 99 ? 13.988 -0.839 -33.106 1.00 92.06 99 GLN A C 1
ATOM 737 O O . GLN A 1 99 ? 14.102 -1.145 -34.294 1.00 92.06 99 GLN A O 1
ATOM 742 N N . GLU A 1 100 ? 15.028 -0.428 -32.377 1.00 87.81 100 GLU A N 1
ATOM 743 C CA . GLU A 1 100 ? 16.391 -0.331 -32.911 1.00 87.81 100 GLU A CA 1
ATOM 744 C C . GLU A 1 100 ? 16.921 -1.691 -33.377 1.00 87.81 100 GLU A C 1
ATOM 746 O O . GLU A 1 100 ? 17.474 -1.803 -34.474 1.00 87.81 100 GLU A O 1
ATOM 751 N N . MET A 1 101 ? 16.719 -2.744 -32.579 1.00 91.19 101 MET A N 1
ATOM 752 C CA . MET A 1 101 ? 17.103 -4.108 -32.951 1.00 91.19 101 MET A CA 1
ATOM 753 C C . MET A 1 101 ? 16.351 -4.596 -34.189 1.00 91.19 101 MET A C 1
ATOM 755 O O . MET A 1 101 ? 16.950 -5.222 -35.066 1.00 91.19 101 MET A O 1
ATOM 759 N N . LEU A 1 102 ? 15.052 -4.299 -34.291 1.00 91.00 102 LEU A N 1
ATOM 760 C CA . LEU A 1 102 ? 14.251 -4.658 -35.458 1.00 91.00 102 LEU A CA 1
ATOM 761 C C . LEU A 1 102 ? 14.741 -3.932 -36.718 1.00 91.00 102 LEU A C 1
ATOM 763 O O . LEU A 1 102 ? 14.878 -4.561 -37.768 1.00 91.00 102 LEU A O 1
ATOM 767 N N . ALA A 1 103 ? 15.052 -2.639 -36.616 1.00 87.44 103 ALA A N 1
ATOM 768 C CA . ALA A 1 103 ? 15.613 -1.865 -37.718 1.00 87.44 103 ALA A CA 1
ATOM 769 C C . ALA A 1 103 ? 16.987 -2.404 -38.149 1.00 87.44 103 ALA A C 1
ATOM 771 O O . ALA A 1 103 ? 17.244 -2.558 -39.345 1.00 87.44 103 ALA A O 1
ATOM 772 N N . LEU A 1 104 ? 17.847 -2.759 -37.187 1.00 85.38 104 LEU A N 1
ATOM 773 C CA . LEU A 1 104 ? 19.156 -3.358 -37.452 1.00 85.38 104 LEU A CA 1
ATOM 774 C C . LEU A 1 104 ? 19.027 -4.713 -38.159 1.00 85.38 104 LEU A C 1
ATOM 776 O O . LEU A 1 104 ? 19.716 -4.960 -39.149 1.00 85.38 104 LEU A O 1
ATOM 780 N N . LYS A 1 105 ? 18.098 -5.561 -37.701 1.00 89.12 105 LYS A N 1
ATOM 781 C CA . LYS A 1 105 ? 17.772 -6.836 -38.350 1.00 89.12 105 LYS A CA 1
ATOM 782 C C . LYS A 1 105 ? 17.331 -6.632 -39.799 1.00 89.12 105 LYS A C 1
ATOM 784 O O . LYS A 1 105 ? 17.868 -7.268 -40.696 1.00 89.12 105 LYS A O 1
ATOM 789 N N . GLN A 1 106 ? 16.390 -5.721 -40.038 1.00 87.88 106 GLN A N 1
ATOM 790 C CA . GLN A 1 106 ? 15.901 -5.424 -41.387 1.00 87.88 106 GLN A CA 1
ATOM 791 C C . GLN A 1 106 ? 17.007 -4.862 -42.295 1.00 87.88 106 GLN A C 1
ATOM 793 O O . GLN A 1 106 ? 17.037 -5.155 -43.490 1.00 87.88 106 GLN A O 1
ATOM 798 N N . GLY A 1 107 ? 17.924 -4.057 -41.748 1.00 84.56 107 GLY A N 1
ATOM 799 C CA . GLY A 1 107 ? 19.106 -3.568 -42.460 1.00 84.56 107 GLY A CA 1
ATOM 800 C C . GLY A 1 107 ? 20.041 -4.702 -42.883 1.00 84.56 107 GLY A C 1
ATOM 801 O O . GLY A 1 107 ? 20.448 -4.753 -44.046 1.00 84.56 107 GLY A O 1
ATOM 802 N N . LEU A 1 108 ? 20.304 -5.640 -41.968 1.00 85.75 108 LEU A N 1
ATOM 803 C CA . LEU A 1 108 ? 21.090 -6.846 -42.223 1.00 85.75 108 LEU A CA 1
ATOM 804 C C . LEU A 1 108 ? 20.449 -7.729 -43.305 1.00 85.75 108 LEU A C 1
ATOM 806 O O . LEU A 1 108 ? 21.136 -8.119 -44.247 1.00 85.75 108 LEU A O 1
ATOM 810 N N . ASP A 1 109 ? 19.144 -7.993 -43.205 1.00 86.12 109 ASP A N 1
ATOM 811 C CA . ASP A 1 109 ? 18.396 -8.815 -44.168 1.00 86.12 109 ASP A CA 1
ATOM 812 C C . ASP A 1 109 ? 18.383 -8.178 -45.572 1.00 86.12 109 ASP A C 1
ATOM 814 O O . ASP A 1 109 ? 18.446 -8.872 -46.585 1.00 86.12 109 ASP A O 1
ATOM 818 N N . ALA A 1 110 ? 18.365 -6.843 -45.643 1.00 85.56 110 ALA A N 1
ATOM 819 C CA . ALA A 1 110 ? 18.438 -6.081 -46.890 1.00 85.56 110 ALA A CA 1
ATOM 820 C C . ALA A 1 110 ? 19.873 -5.898 -47.432 1.00 85.56 110 ALA A C 1
ATOM 822 O O . ALA A 1 110 ? 20.057 -5.200 -48.431 1.00 85.56 110 ALA A O 1
ATOM 823 N N . GLY A 1 111 ? 20.898 -6.450 -46.770 1.00 78.25 111 GLY A N 1
ATOM 824 C CA . GLY A 1 111 ? 22.306 -6.298 -47.160 1.00 78.25 111 GLY A CA 1
ATOM 825 C C . GLY A 1 111 ? 22.864 -4.877 -46.998 1.00 78.25 111 GLY A C 1
ATOM 826 O O . GLY A 1 111 ? 23.927 -4.561 -47.534 1.00 78.25 111 GLY A O 1
ATOM 827 N N . ARG A 1 112 ? 22.169 -3.997 -46.265 1.00 69.44 112 ARG A N 1
ATOM 828 C CA . ARG A 1 112 ? 22.618 -2.631 -45.968 1.00 69.44 112 ARG A CA 1
ATOM 829 C C . ARG A 1 112 ? 23.490 -2.659 -44.716 1.00 69.44 112 ARG A C 1
ATOM 831 O O . ARG A 1 112 ? 22.998 -2.544 -43.602 1.00 69.44 112 ARG A O 1
ATOM 838 N N . LEU A 1 113 ? 24.796 -2.811 -44.919 1.00 65.94 113 LEU A N 1
ATOM 839 C CA . LEU A 1 113 ? 25.788 -2.952 -43.845 1.00 65.94 113 LEU A CA 1
ATOM 840 C C . LEU A 1 113 ? 26.343 -1.617 -43.299 1.00 65.94 113 LEU A C 1
ATOM 842 O O . LEU A 1 113 ? 27.341 -1.598 -42.578 1.00 65.94 113 LEU A O 1
ATOM 846 N N . GLN A 1 114 ? 25.722 -0.490 -43.656 1.00 57.59 114 GLN A N 1
ATOM 847 C CA . GLN A 1 114 ? 26.090 0.823 -43.125 1.00 57.59 114 GLN A CA 1
ATOM 848 C C . GLN A 1 114 ? 25.202 1.163 -41.927 1.00 57.59 114 GLN A C 1
ATOM 850 O O . GLN A 1 114 ? 24.000 1.382 -42.075 1.00 57.59 114 GLN A O 1
ATOM 855 N N . LEU A 1 115 ? 25.812 1.217 -40.745 1.00 56.19 115 LEU A N 1
ATOM 856 C CA . LEU A 1 115 ? 25.232 1.851 -39.563 1.00 56.19 115 LEU A CA 1
ATOM 857 C C . LEU A 1 115 ? 25.429 3.374 -39.660 1.00 56.19 115 LEU A C 1
ATOM 859 O O . LEU A 1 115 ? 26.329 3.856 -40.349 1.00 56.19 115 LEU A O 1
ATOM 863 N N . THR A 1 116 ? 24.593 4.134 -38.951 1.00 54.50 116 THR A N 1
ATOM 864 C CA . THR A 1 116 ? 24.462 5.608 -38.985 1.00 54.50 116 THR A CA 1
ATOM 865 C C . THR A 1 116 ? 25.772 6.393 -38.762 1.00 54.50 116 THR A C 1
ATOM 867 O O . THR A 1 116 ? 25.805 7.601 -38.968 1.00 54.50 116 THR A O 1
ATOM 870 N N . SER A 1 117 ? 26.862 5.729 -38.366 1.00 59.72 117 SER A N 1
ATOM 871 C CA . SER A 1 117 ? 28.192 6.294 -38.101 1.00 59.72 117 SER A CA 1
ATOM 872 C C . SER A 1 117 ? 29.161 6.294 -39.298 1.00 59.72 117 SER A C 1
ATOM 874 O O . SER A 1 117 ? 30.307 6.705 -39.140 1.00 59.72 117 SER A O 1
ATOM 876 N N . GLY A 1 118 ? 28.753 5.840 -40.490 1.00 59.12 118 GLY A N 1
ATOM 877 C CA . GLY A 1 118 ? 29.611 5.850 -41.691 1.00 59.12 118 GLY A CA 1
ATOM 878 C C . GLY A 1 118 ? 30.723 4.791 -41.701 1.00 59.12 118 GLY A C 1
ATOM 879 O O . GLY A 1 118 ? 31.518 4.734 -42.639 1.00 59.12 118 GLY A O 1
ATOM 880 N N . VAL A 1 119 ? 30.767 3.921 -40.688 1.00 64.81 119 VAL A N 1
ATOM 881 C CA . VAL A 1 119 ? 31.632 2.737 -40.650 1.00 64.81 119 VAL A CA 1
ATOM 882 C C . VAL A 1 119 ? 30.902 1.585 -41.343 1.00 64.81 119 VAL A C 1
ATOM 884 O O . VAL A 1 119 ? 29.745 1.295 -41.037 1.00 64.81 119 VAL A O 1
ATOM 887 N N . THR A 1 120 ? 31.566 0.941 -42.306 1.00 64.88 120 THR A N 1
ATOM 888 C CA . THR A 1 120 ? 31.033 -0.262 -42.963 1.00 64.88 120 THR A CA 1
ATOM 889 C C . THR A 1 120 ? 31.341 -1.455 -42.073 1.00 64.88 120 THR A C 1
ATOM 891 O O . THR A 1 120 ? 32.508 -1.789 -41.889 1.00 64.88 120 THR A O 1
ATOM 894 N N . TYR A 1 121 ? 30.309 -2.072 -41.510 1.00 71.00 121 TYR A N 1
ATOM 895 C CA . TYR A 1 121 ? 30.457 -3.297 -40.730 1.00 71.00 121 TYR A CA 1
ATOM 896 C C . TYR A 1 121 ? 30.309 -4.510 -41.647 1.00 71.00 121 TYR A C 1
ATOM 898 O O . TYR A 1 121 ? 29.704 -4.439 -42.714 1.00 71.00 121 TYR A O 1
ATOM 906 N N . THR A 1 122 ? 30.851 -5.651 -41.252 1.00 82.44 122 THR A N 1
ATOM 907 C CA . THR A 1 122 ? 30.560 -6.927 -41.908 1.00 82.44 122 THR A CA 1
ATOM 908 C C . THR A 1 122 ? 29.227 -7.491 -41.408 1.00 82.44 122 THR A C 1
ATOM 910 O O . THR A 1 122 ? 28.767 -7.180 -40.308 1.00 82.44 122 THR A O 1
ATOM 913 N N . ALA A 1 123 ? 28.591 -8.359 -42.200 1.00 82.31 123 ALA A N 1
ATOM 914 C CA . ALA A 1 123 ? 27.350 -9.023 -41.789 1.00 82.31 123 ALA A CA 1
ATOM 915 C C . ALA A 1 123 ? 27.516 -9.825 -40.482 1.00 82.31 123 ALA A C 1
ATOM 917 O O . ALA A 1 123 ? 26.598 -9.862 -39.666 1.00 82.31 123 ALA A O 1
ATOM 918 N N . GLU A 1 124 ? 28.688 -10.429 -40.261 1.00 85.06 124 GLU A N 1
ATOM 919 C CA . GLU A 1 124 ? 28.984 -11.168 -39.027 1.00 85.06 124 GLU A CA 1
ATOM 920 C C . GLU A 1 124 ? 29.100 -10.248 -37.807 1.00 85.06 124 GLU A C 1
ATOM 922 O O . GLU A 1 124 ? 28.566 -10.566 -36.746 1.00 85.06 124 GLU A O 1
ATOM 927 N N . GLU A 1 125 ? 29.726 -9.076 -37.949 1.00 84.75 125 GLU A N 1
ATOM 928 C CA . GLU A 1 125 ? 29.821 -8.093 -36.862 1.00 84.75 125 GLU A CA 1
ATOM 929 C C . GLU A 1 125 ? 28.446 -7.557 -36.457 1.00 84.75 125 GLU A C 1
ATOM 931 O O . GLU A 1 125 ? 28.164 -7.431 -35.265 1.00 84.75 125 GLU A O 1
ATOM 936 N N . VAL A 1 126 ? 27.564 -7.304 -37.431 1.00 85.50 126 VAL A N 1
ATOM 937 C CA . VAL A 1 126 ? 26.182 -6.877 -37.168 1.00 85.50 126 VAL A CA 1
ATOM 938 C C . VAL A 1 126 ? 25.381 -7.983 -36.474 1.00 85.50 126 VAL A C 1
ATOM 940 O O . VAL A 1 126 ? 24.643 -7.695 -35.532 1.00 85.50 126 VAL A O 1
ATOM 943 N N . ARG A 1 127 ? 25.542 -9.255 -36.870 1.00 88.50 127 ARG A N 1
ATOM 944 C CA . ARG A 1 127 ? 24.903 -10.386 -36.168 1.00 88.50 127 ARG A CA 1
ATOM 945 C C . ARG A 1 127 ? 25.401 -10.530 -34.735 1.00 88.50 127 ARG A C 1
ATOM 947 O O . ARG A 1 127 ? 24.590 -10.735 -33.835 1.00 88.50 127 ARG A O 1
ATOM 954 N N . ALA A 1 128 ? 26.708 -10.399 -34.517 1.00 89.88 128 ALA A N 1
ATOM 955 C CA . ALA A 1 128 ? 27.291 -10.445 -33.182 1.00 89.88 128 ALA A CA 1
ATOM 956 C C . ALA A 1 128 ? 26.796 -9.284 -32.304 1.00 89.88 128 ALA A C 1
ATOM 958 O O . ALA A 1 128 ? 26.538 -9.480 -31.117 1.00 89.88 128 ALA A O 1
ATOM 959 N N . ASP A 1 129 ? 26.629 -8.086 -32.872 1.00 87.88 129 ASP A N 1
ATOM 960 C CA . ASP A 1 129 ? 26.040 -6.952 -32.155 1.00 87.88 129 ASP A CA 1
ATOM 961 C C . ASP A 1 129 ? 24.574 -7.190 -31.799 1.00 87.88 129 ASP A C 1
ATOM 963 O O . ASP A 1 129 ? 24.176 -6.993 -30.652 1.00 87.88 129 ASP A O 1
ATOM 967 N N . LEU A 1 130 ? 23.786 -7.694 -32.750 1.00 91.06 130 LEU A N 1
ATOM 968 C CA . LEU A 1 130 ? 22.379 -8.004 -32.527 1.00 91.06 130 LEU A CA 1
ATOM 969 C C . LEU A 1 130 ? 22.193 -9.073 -31.442 1.00 91.06 130 LEU A C 1
ATOM 971 O O . LEU A 1 130 ? 21.300 -8.932 -30.613 1.00 91.06 130 LEU A O 1
ATOM 975 N N . ALA A 1 131 ? 23.061 -10.088 -31.393 1.00 92.94 131 ALA A N 1
ATOM 976 C CA . ALA A 1 131 ? 23.056 -11.084 -30.323 1.00 92.94 131 ALA A CA 1
ATOM 977 C C . ALA A 1 131 ? 23.310 -10.449 -28.944 1.00 92.94 131 ALA A C 1
ATOM 979 O O . ALA A 1 131 ? 22.534 -10.669 -28.018 1.00 92.94 131 ALA A O 1
ATOM 980 N N . ARG A 1 132 ? 24.327 -9.582 -28.815 1.00 92.81 132 ARG A N 1
ATOM 981 C CA . ARG A 1 132 ? 24.604 -8.873 -27.550 1.00 92.81 132 ARG A CA 1
ATOM 982 C C . ARG A 1 132 ? 23.443 -7.975 -27.116 1.00 92.81 132 ARG A C 1
ATOM 984 O O . ARG A 1 132 ? 23.120 -7.911 -25.926 1.00 92.81 132 ARG A O 1
ATOM 991 N N . ARG A 1 133 ? 22.828 -7.263 -28.066 1.00 91.81 133 ARG A N 1
ATOM 992 C CA . ARG A 1 133 ? 21.659 -6.412 -27.797 1.00 91.81 133 ARG A CA 1
ATOM 993 C C . ARG A 1 133 ? 20.464 -7.241 -27.347 1.00 91.81 133 ARG A C 1
ATOM 995 O O . ARG A 1 133 ? 19.820 -6.858 -26.379 1.00 91.81 133 ARG A O 1
ATOM 1002 N N . LEU A 1 134 ? 20.217 -8.384 -27.985 1.00 94.19 134 LEU A N 1
ATOM 1003 C CA . LEU A 1 134 ? 19.142 -9.296 -27.606 1.00 94.19 134 LEU A CA 1
ATOM 1004 C C . LEU A 1 134 ? 19.348 -9.862 -26.195 1.00 94.19 134 LEU A C 1
ATOM 1006 O O . LEU A 1 134 ? 18.409 -9.871 -25.406 1.00 94.19 134 LEU A O 1
ATOM 1010 N N . ASP A 1 135 ? 20.572 -10.263 -25.846 1.00 95.69 135 ASP A N 1
ATOM 1011 C CA . ASP A 1 135 ? 20.891 -10.728 -24.490 1.00 95.69 135 ASP A CA 1
ATOM 1012 C C . ASP A 1 135 ? 20.634 -9.637 -23.443 1.00 95.69 135 ASP A C 1
ATOM 1014 O O . ASP A 1 135 ? 20.103 -9.905 -22.365 1.00 95.69 135 ASP A O 1
ATOM 1018 N N . THR A 1 136 ? 20.999 -8.393 -23.760 1.00 92.81 136 THR A N 1
ATOM 1019 C CA . THR A 1 136 ? 20.761 -7.244 -22.877 1.00 92.81 136 THR A CA 1
ATOM 1020 C C . THR A 1 136 ? 19.268 -6.959 -22.744 1.00 92.81 136 THR A C 1
ATOM 1022 O O . THR A 1 136 ? 18.773 -6.831 -21.628 1.00 92.81 136 THR A O 1
ATOM 1025 N N . PHE A 1 137 ? 18.545 -6.946 -23.864 1.00 95.25 137 PHE A N 1
ATOM 1026 C CA . PHE A 1 137 ? 17.101 -6.751 -23.906 1.00 95.25 137 PHE A CA 1
ATOM 1027 C C . PHE A 1 137 ? 16.370 -7.795 -23.057 1.00 95.25 137 PHE A C 1
ATOM 1029 O O . PHE A 1 137 ? 15.545 -7.428 -22.227 1.00 95.25 137 PHE A O 1
ATOM 1036 N N . ASN A 1 138 ? 16.718 -9.077 -23.198 1.00 95.31 138 ASN A N 1
ATOM 1037 C CA . ASN A 1 138 ? 16.102 -10.156 -22.426 1.00 95.31 138 ASN A CA 1
ATOM 1038 C C . ASN A 1 138 ? 16.347 -9.988 -20.918 1.00 95.31 138 ASN A C 1
ATOM 1040 O O . ASN A 1 138 ? 15.411 -10.098 -20.135 1.00 95.31 138 ASN A O 1
ATOM 1044 N N . ARG A 1 139 ? 17.571 -9.635 -20.499 1.00 95.69 139 ARG A N 1
ATOM 1045 C CA . ARG A 1 139 ? 17.880 -9.367 -19.079 1.00 95.69 139 ARG A CA 1
ATOM 1046 C C . ARG A 1 139 ? 17.109 -8.170 -18.523 1.00 95.69 139 ARG A C 1
ATOM 1048 O O . ARG A 1 139 ? 16.665 -8.192 -17.374 1.00 95.69 139 ARG A O 1
ATOM 1055 N N . THR A 1 140 ? 16.961 -7.108 -19.314 1.00 92.94 140 THR A N 1
ATOM 1056 C CA . THR A 1 140 ? 16.167 -5.940 -18.914 1.00 92.94 140 THR A CA 1
ATOM 1057 C C . THR A 1 140 ? 14.679 -6.284 -18.859 1.00 92.94 140 THR A C 1
ATOM 1059 O O . THR A 1 140 ? 14.006 -5.853 -17.929 1.00 92.94 140 THR A O 1
ATOM 1062 N N . GLN A 1 141 ? 14.176 -7.107 -19.782 1.00 96.50 141 GLN A N 1
ATOM 1063 C CA . GLN A 1 141 ? 12.804 -7.613 -19.749 1.00 96.50 141 GLN A CA 1
ATOM 1064 C C . GLN A 1 141 ? 12.546 -8.445 -18.487 1.00 96.50 141 GLN A C 1
ATOM 1066 O O . GLN A 1 141 ? 11.594 -8.164 -17.772 1.00 96.50 141 GLN A O 1
ATOM 1071 N N . GLU A 1 142 ? 13.431 -9.386 -18.146 1.00 96.88 142 GLU A N 1
ATOM 1072 C CA . GLU A 1 142 ? 13.334 -10.170 -16.904 1.00 96.88 142 GLU A CA 1
ATOM 1073 C C . GLU A 1 142 ? 13.334 -9.273 -15.655 1.00 96.88 142 GLU A C 1
ATOM 1075 O O . GLU A 1 142 ? 12.584 -9.507 -14.705 1.00 96.88 142 GLU A O 1
ATOM 1080 N N . THR A 1 143 ? 14.151 -8.214 -15.660 1.00 95.50 143 THR A N 1
ATOM 1081 C CA . THR A 1 143 ? 14.147 -7.209 -14.586 1.00 95.50 143 THR A CA 1
ATOM 1082 C C . THR A 1 143 ? 12.791 -6.511 -14.482 1.00 95.50 143 THR A C 1
ATOM 1084 O O . THR A 1 143 ? 12.254 -6.402 -13.382 1.00 95.50 143 THR A O 1
ATOM 1087 N N . VAL A 1 144 ? 12.217 -6.066 -15.605 1.00 97.69 144 VAL A N 1
ATOM 1088 C CA . VAL A 1 144 ? 10.891 -5.428 -15.630 1.00 97.69 144 VAL A CA 1
ATOM 1089 C C . VAL A 1 144 ? 9.816 -6.379 -15.117 1.00 97.69 144 VAL A C 1
ATOM 1091 O O . VAL A 1 144 ? 9.029 -5.982 -14.263 1.00 97.69 144 VAL A O 1
ATOM 1094 N N . ASP A 1 145 ? 9.823 -7.637 -15.551 1.00 97.12 145 ASP A N 1
ATOM 1095 C CA . ASP A 1 145 ? 8.853 -8.640 -15.105 1.00 97.12 145 ASP A CA 1
ATOM 1096 C C . ASP A 1 145 ? 8.941 -8.862 -13.579 1.00 97.12 145 ASP A C 1
ATOM 1098 O O . ASP A 1 145 ? 7.926 -8.986 -12.889 1.00 97.12 145 ASP A O 1
ATOM 1102 N N . SER A 1 146 ? 10.154 -8.856 -13.016 1.00 97.56 146 SER A N 1
ATOM 1103 C CA . SER A 1 146 ? 10.382 -8.928 -11.564 1.00 97.56 146 SER A CA 1
ATOM 1104 C C . SER A 1 146 ? 9.876 -7.682 -10.818 1.00 97.56 146 SER A C 1
ATOM 1106 O O . SER A 1 146 ? 9.249 -7.789 -9.754 1.00 97.56 146 SER A O 1
ATOM 1108 N N . LEU A 1 147 ? 10.085 -6.487 -11.383 1.00 97.50 147 LEU A N 1
ATOM 1109 C CA . LEU A 1 147 ? 9.544 -5.240 -10.834 1.00 97.50 147 LEU A CA 1
ATOM 1110 C C . LEU A 1 147 ? 8.011 -5.250 -10.845 1.00 97.50 147 LEU A C 1
ATOM 1112 O O . LEU A 1 147 ? 7.398 -4.860 -9.855 1.00 97.50 147 LEU A O 1
ATOM 1116 N N . GLU A 1 148 ? 7.375 -5.764 -11.898 1.00 98.19 148 GLU A N 1
ATOM 1117 C CA . GLU A 1 148 ? 5.915 -5.905 -11.965 1.00 98.19 148 GLU A CA 1
ATOM 1118 C C . GLU A 1 148 ? 5.360 -6.859 -10.903 1.00 98.19 148 GLU A C 1
ATOM 1120 O O . GLU A 1 148 ? 4.333 -6.575 -10.280 1.00 98.19 148 GLU A O 1
ATOM 1125 N N . GLN A 1 149 ? 6.044 -7.978 -10.649 1.00 97.94 149 GLN A N 1
ATOM 1126 C CA . GLN A 1 149 ? 5.675 -8.883 -9.556 1.00 97.94 149 GLN A CA 1
ATOM 1127 C C . GLN A 1 149 ? 5.792 -8.187 -8.195 1.00 97.94 149 GLN A C 1
ATOM 1129 O O . GLN A 1 149 ? 4.913 -8.326 -7.339 1.00 97.94 149 GLN A O 1
ATOM 1134 N N . THR A 1 150 ? 6.847 -7.392 -8.012 1.00 97.38 150 THR A N 1
ATOM 1135 C CA . THR A 1 150 ? 7.053 -6.588 -6.802 1.00 97.38 150 THR A CA 1
ATOM 1136 C C . THR A 1 150 ? 5.960 -5.531 -6.645 1.00 97.38 150 THR A C 1
ATOM 1138 O O . THR A 1 150 ? 5.410 -5.374 -5.552 1.00 97.38 150 THR A O 1
ATOM 1141 N N . LEU A 1 151 ? 5.589 -4.855 -7.734 1.00 98.31 151 LEU A N 1
ATOM 1142 C CA . LEU A 1 151 ? 4.504 -3.882 -7.768 1.00 98.31 151 LEU A CA 1
ATOM 1143 C C . LEU A 1 151 ? 3.183 -4.526 -7.358 1.00 98.31 151 LEU A C 1
ATOM 1145 O O . LEU A 1 151 ? 2.494 -3.997 -6.489 1.00 98.31 151 LEU A O 1
ATOM 1149 N N . LYS A 1 152 ? 2.852 -5.693 -7.918 1.00 98.06 152 LYS A N 1
ATOM 1150 C CA . LYS A 1 152 ? 1.641 -6.431 -7.548 1.00 98.06 152 LYS A CA 1
ATOM 1151 C C . LYS A 1 152 ? 1.601 -6.718 -6.045 1.00 98.06 152 LYS A C 1
ATOM 1153 O O . LYS A 1 152 ? 0.599 -6.430 -5.394 1.00 98.06 152 LYS A O 1
ATOM 1158 N N . ALA A 1 153 ? 2.702 -7.215 -5.483 1.00 97.38 153 ALA A N 1
ATOM 1159 C CA . ALA A 1 153 ? 2.795 -7.484 -4.051 1.00 97.38 153 ALA A CA 1
ATOM 1160 C C . ALA A 1 153 ? 2.658 -6.206 -3.200 1.00 97.38 153 ALA A C 1
ATOM 1162 O O . ALA A 1 153 ? 2.026 -6.235 -2.143 1.00 97.38 153 ALA A O 1
ATOM 1163 N N . LYS A 1 154 ? 3.224 -5.075 -3.644 1.00 96.75 154 LYS A N 1
ATOM 1164 C CA . LYS A 1 154 ? 3.069 -3.778 -2.967 1.00 96.75 154 LYS A CA 1
ATOM 1165 C C . LYS A 1 154 ? 1.624 -3.284 -3.009 1.00 96.75 154 LYS A C 1
ATOM 1167 O O . LYS A 1 154 ? 1.092 -2.940 -1.961 1.00 96.75 154 LYS A O 1
ATOM 1172 N N . VAL A 1 155 ? 0.963 -3.338 -4.165 1.00 98.06 155 VAL A N 1
ATOM 1173 C CA . VAL A 1 155 ? -0.453 -2.962 -4.319 1.00 98.06 155 VAL A CA 1
ATOM 1174 C C . VAL A 1 155 ? -1.351 -3.795 -3.399 1.00 98.06 155 VAL A C 1
ATOM 1176 O O . VAL A 1 155 ? -2.189 -3.248 -2.682 1.00 98.06 155 VAL A O 1
ATOM 1179 N N . GLU A 1 156 ? -1.145 -5.113 -3.346 1.00 96.94 156 GLU A N 1
ATOM 1180 C CA . GLU A 1 156 ? -1.895 -6.002 -2.449 1.00 96.94 156 GLU A CA 1
ATOM 1181 C C . GLU A 1 156 ? -1.701 -5.634 -0.967 1.00 96.94 156 GLU A C 1
ATOM 1183 O O . GLU A 1 156 ? -2.666 -5.626 -0.194 1.00 96.94 156 GLU A O 1
ATOM 1188 N N . ARG A 1 157 ? -0.473 -5.277 -0.565 1.00 94.00 157 ARG A N 1
ATOM 1189 C CA . ARG A 1 157 ? -0.178 -4.793 0.794 1.00 94.00 157 ARG A CA 1
ATOM 1190 C C . ARG A 1 157 ? -0.846 -3.451 1.083 1.00 94.00 157 ARG A C 1
ATOM 1192 O O . ARG A 1 157 ? -1.458 -3.317 2.139 1.00 94.00 157 ARG A O 1
ATOM 1199 N N . THR A 1 158 ? -0.797 -2.497 0.156 1.00 97.12 158 THR A N 1
ATOM 1200 C CA . THR A 1 158 ? -1.465 -1.192 0.288 1.00 97.12 158 THR A CA 1
ATOM 1201 C C . THR A 1 158 ? -2.968 -1.372 0.510 1.00 97.12 158 THR A C 1
ATOM 1203 O O . THR A 1 158 ? -3.532 -0.794 1.439 1.00 97.12 158 THR A O 1
ATOM 1206 N N . HIS A 1 159 ? -3.615 -2.264 -0.245 1.00 96.38 159 HI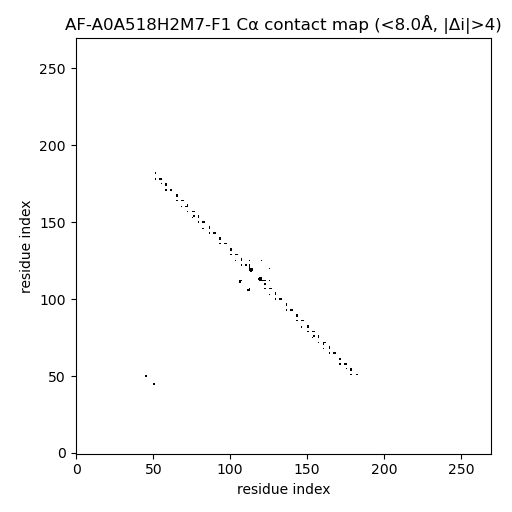S A N 1
ATOM 1207 C CA . HIS A 1 159 ? -5.025 -2.598 -0.025 1.00 96.38 159 HIS A CA 1
ATOM 1208 C C . HIS A 1 159 ? -5.294 -3.288 1.317 1.00 96.38 159 HIS A C 1
ATOM 1210 O O . HIS A 1 159 ? -6.382 -3.150 1.874 1.00 96.38 159 HIS A O 1
ATOM 1216 N N . ALA A 1 160 ? -4.347 -4.063 1.849 1.00 94.06 160 ALA A N 1
ATOM 1217 C CA . ALA A 1 160 ? -4.484 -4.642 3.182 1.00 94.06 160 ALA A CA 1
ATOM 1218 C C . ALA A 1 160 ? -4.452 -3.565 4.276 1.00 94.06 160 ALA A C 1
ATOM 1220 O O . ALA A 1 160 ? -5.308 -3.588 5.158 1.00 94.06 160 ALA A O 1
ATOM 1221 N N . ILE A 1 161 ? -3.531 -2.600 4.181 1.00 91.12 161 ILE A N 1
ATOM 1222 C CA . ILE A 1 161 ? -3.450 -1.459 5.107 1.00 91.12 161 ILE A CA 1
ATOM 1223 C C . ILE A 1 161 ? -4.739 -0.635 5.043 1.00 91.12 161 ILE A C 1
ATOM 1225 O O . ILE A 1 161 ? -5.321 -0.326 6.079 1.00 91.12 161 ILE A O 1
ATOM 1229 N N . GLN A 1 162 ? -5.229 -0.350 3.834 1.00 94.56 162 GLN A N 1
ATOM 1230 C CA . GLN A 1 162 ? -6.477 0.385 3.641 1.00 94.56 162 GLN A CA 1
ATOM 1231 C C . GLN A 1 162 ? -7.664 -0.306 4.325 1.00 94.56 162 GLN A C 1
ATOM 1233 O O . GLN A 1 162 ? -8.395 0.335 5.072 1.00 94.56 162 GLN A O 1
ATOM 1238 N N . ARG A 1 163 ? -7.808 -1.628 4.162 1.00 95.12 163 ARG A N 1
ATOM 1239 C CA . ARG A 1 163 ? -8.870 -2.397 4.833 1.00 95.12 163 ARG A CA 1
ATOM 1240 C C . ARG A 1 163 ? -8.780 -2.334 6.356 1.00 95.12 163 ARG A C 1
ATOM 1242 O O . ARG A 1 163 ? -9.809 -2.249 7.016 1.00 95.12 163 ARG A O 1
ATOM 1249 N N . ILE A 1 164 ? -7.571 -2.390 6.915 1.00 90.19 164 ILE A N 1
ATOM 1250 C CA . ILE A 1 164 ? -7.364 -2.270 8.366 1.00 90.19 164 ILE A CA 1
ATOM 1251 C C . ILE A 1 164 ? -7.795 -0.880 8.844 1.00 90.19 164 ILE A C 1
ATOM 1253 O O . ILE A 1 164 ? -8.497 -0.768 9.846 1.00 90.19 164 ILE A O 1
ATOM 1257 N N . LEU A 1 165 ? -7.421 0.170 8.111 1.00 94.31 165 LEU A N 1
ATOM 1258 C CA . LEU A 1 165 ? -7.791 1.545 8.432 1.00 94.31 165 LEU A CA 1
ATOM 1259 C C . LEU A 1 165 ? -9.313 1.765 8.378 1.00 94.31 165 LEU A C 1
ATOM 1261 O O . LEU A 1 165 ? -9.881 2.386 9.283 1.00 94.31 165 LEU A O 1
ATOM 1265 N N . ASP A 1 166 ? -9.973 1.230 7.350 1.00 93.81 166 ASP A N 1
ATOM 1266 C CA . ASP A 1 166 ? -11.428 1.291 7.198 1.00 93.81 166 ASP A CA 1
ATOM 1267 C C . ASP A 1 166 ? -12.132 0.579 8.363 1.00 93.81 166 ASP A C 1
ATOM 1269 O O . ASP A 1 166 ? -13.055 1.131 8.965 1.00 93.81 166 ASP A O 1
ATOM 1273 N N . GLU A 1 167 ? -11.649 -0.610 8.738 1.00 92.75 167 GLU A N 1
ATOM 1274 C CA . GLU A 1 167 ? -12.172 -1.382 9.867 1.00 92.75 167 GLU A CA 1
ATOM 1275 C C . GLU A 1 167 ? -11.995 -0.632 11.195 1.00 92.75 167 GLU A C 1
ATOM 1277 O O . GLU A 1 167 ? -12.954 -0.484 11.952 1.00 92.75 167 GLU A O 1
ATOM 1282 N N . MET A 1 168 ? -10.806 -0.083 11.470 1.00 90.06 168 MET A N 1
ATOM 1283 C CA . MET A 1 168 ? -10.551 0.699 12.689 1.00 90.06 168 MET A CA 1
ATOM 1284 C C . MET A 1 168 ? -11.459 1.929 12.777 1.00 90.06 168 MET A C 1
ATOM 1286 O O . MET A 1 168 ? -12.005 2.236 13.839 1.00 90.06 168 MET A O 1
ATOM 1290 N N . THR A 1 169 ? -11.667 2.619 11.655 1.00 91.69 169 THR A N 1
ATOM 1291 C CA . THR A 1 169 ? -12.534 3.803 11.590 1.00 91.69 169 THR A CA 1
ATOM 1292 C C . THR A 1 169 ? -14.003 3.426 11.798 1.00 91.69 169 THR A C 1
ATOM 1294 O O . THR A 1 169 ? -14.728 4.108 12.532 1.00 91.69 169 THR A O 1
ATOM 1297 N N . ALA A 1 170 ? -14.448 2.312 11.210 1.00 93.75 170 ALA A N 1
ATOM 1298 C CA . ALA A 1 170 ? -15.790 1.777 11.407 1.00 93.75 170 ALA A CA 1
ATOM 1299 C C . ALA A 1 170 ? -16.028 1.357 12.867 1.00 93.75 170 ALA A C 1
ATOM 1301 O O . ALA A 1 170 ? -17.055 1.718 13.449 1.00 93.75 170 ALA A O 1
ATOM 1302 N N . GLN A 1 171 ? -15.067 0.662 13.484 1.00 91.62 171 GLN A N 1
ATOM 1303 C CA . GLN A 1 171 ? -15.125 0.268 14.892 1.00 91.62 171 GLN A CA 1
ATOM 1304 C C . GLN A 1 171 ? -15.160 1.482 15.821 1.00 91.62 171 GLN A C 1
ATOM 1306 O O . GLN A 1 171 ? -16.014 1.526 16.708 1.00 91.62 171 GLN A O 1
ATOM 1311 N N . LYS A 1 172 ? -14.313 2.497 15.587 1.00 91.88 172 LYS A N 1
ATOM 1312 C CA . LYS A 1 172 ? -14.341 3.758 16.345 1.00 91.88 172 LYS A CA 1
ATOM 1313 C C . LYS A 1 172 ? -15.738 4.378 16.300 1.00 91.88 172 LYS A C 1
ATOM 1315 O O . LYS A 1 172 ? -16.333 4.626 17.344 1.00 91.88 172 LYS A O 1
ATOM 1320 N N . LYS A 1 173 ? -16.305 4.544 15.099 1.00 93.25 173 LYS A N 1
ATOM 1321 C CA . LYS A 1 173 ? -17.650 5.108 14.911 1.00 93.25 173 LYS A CA 1
ATOM 1322 C C . LYS A 1 173 ? -18.731 4.289 15.623 1.00 93.25 173 LYS A C 1
ATOM 1324 O O . LYS A 1 173 ? -19.623 4.860 16.247 1.00 93.25 173 LYS A O 1
ATOM 1329 N N . ALA A 1 174 ? -18.660 2.962 15.538 1.00 92.81 174 ALA A N 1
ATOM 1330 C CA . ALA A 1 174 ? -19.609 2.072 16.198 1.00 92.81 174 ALA A CA 1
ATOM 1331 C C . ALA A 1 174 ? -19.523 2.165 17.730 1.00 92.81 174 ALA A C 1
ATOM 1333 O O . ALA A 1 174 ? -20.557 2.170 18.397 1.00 92.81 174 ALA A O 1
ATOM 1334 N N . LEU A 1 175 ? -18.315 2.253 18.293 1.00 94.31 175 LEU A N 1
ATOM 1335 C CA . LEU A 1 175 ? -18.113 2.445 19.729 1.00 94.31 175 LEU A CA 1
ATOM 1336 C C . LEU A 1 175 ? -18.617 3.820 20.185 1.00 94.31 175 LEU A C 1
ATOM 1338 O O . LEU A 1 175 ? -19.343 3.884 21.173 1.00 94.31 175 LEU A O 1
ATOM 1342 N N . SER A 1 176 ? -18.336 4.892 19.436 1.00 90.06 176 SER A N 1
ATOM 1343 C CA . SER A 1 176 ? -18.847 6.236 19.741 1.00 90.06 176 SER A CA 1
ATOM 1344 C C . SER A 1 176 ? -20.378 6.276 19.768 1.00 90.06 176 SER A C 1
ATOM 1346 O O . SER A 1 176 ? -20.955 6.775 20.729 1.00 90.06 176 SER A O 1
ATOM 1348 N N . ALA A 1 177 ? -21.045 5.674 18.777 1.00 93.94 177 ALA A N 1
ATOM 1349 C CA . ALA A 1 177 ? -22.508 5.606 18.741 1.00 93.94 177 ALA A CA 1
ATOM 1350 C C . ALA A 1 177 ? -23.095 4.800 19.916 1.00 93.94 177 ALA A C 1
ATOM 1352 O O . ALA A 1 177 ? -24.160 5.129 20.436 1.00 93.94 177 ALA A O 1
ATOM 1353 N N . LYS A 1 178 ? -22.405 3.739 20.362 1.00 91.38 178 LYS A N 1
ATOM 1354 C CA . LYS A 1 178 ? -22.812 2.979 21.555 1.00 91.38 178 LYS A CA 1
ATOM 1355 C C . LYS A 1 178 ? -22.693 3.813 22.825 1.00 91.38 178 LYS A C 1
ATOM 1357 O O . LYS A 1 178 ? -23.580 3.717 23.668 1.00 91.38 178 LYS A O 1
ATOM 1362 N N . ILE A 1 179 ? -21.630 4.606 22.963 1.00 91.25 179 ILE A N 1
ATOM 1363 C CA . ILE A 1 179 ? -21.480 5.514 24.103 1.00 91.25 179 ILE A CA 1
ATOM 1364 C C . ILE A 1 179 ? -22.604 6.550 24.112 1.00 91.25 179 ILE A C 1
ATOM 1366 O O . ILE A 1 179 ? -23.261 6.698 25.134 1.00 91.25 179 ILE A O 1
ATOM 1370 N N . GLU A 1 180 ? -22.888 7.186 22.976 1.00 88.44 180 GLU A N 1
ATOM 1371 C CA . GLU A 1 180 ? -23.974 8.169 22.858 1.00 88.44 180 GLU A CA 1
ATOM 1372 C C . GLU A 1 180 ? -25.339 7.563 23.240 1.00 88.44 180 GLU A C 1
ATOM 1374 O O . GLU A 1 180 ? -26.131 8.167 23.966 1.00 88.44 180 GLU A O 1
ATOM 1379 N N . ALA A 1 181 ? -25.601 6.317 22.833 1.00 90.06 181 ALA A N 1
ATOM 1380 C CA . ALA A 1 181 ? -26.806 5.596 23.237 1.00 90.06 181 ALA A CA 1
ATOM 1381 C C . ALA A 1 181 ? -26.858 5.305 24.752 1.00 90.06 181 ALA A C 1
ATOM 1383 O O . ALA A 1 181 ? -27.933 5.357 25.353 1.00 90.06 181 ALA A O 1
ATOM 1384 N N . ILE A 1 182 ? -25.716 4.994 25.379 1.00 90.56 182 ILE A N 1
ATOM 1385 C CA . ILE A 1 182 ? -25.616 4.783 26.832 1.00 90.56 182 ILE A CA 1
ATOM 1386 C C . ILE A 1 182 ? -25.841 6.102 27.582 1.00 90.56 182 ILE A C 1
ATOM 1388 O O . ILE A 1 182 ? -26.611 6.112 28.540 1.00 90.56 182 ILE A O 1
ATOM 1392 N N . GLU A 1 183 ? -25.239 7.203 27.126 1.00 84.88 183 GLU A N 1
ATOM 1393 C CA . GLU A 1 183 ? -25.439 8.551 27.676 1.00 84.88 183 GLU A CA 1
ATOM 1394 C C . GLU A 1 183 ? -26.915 8.961 27.616 1.00 84.88 183 GLU A C 1
ATOM 1396 O O . GLU A 1 183 ? -27.488 9.382 28.620 1.00 84.88 183 GLU A O 1
ATOM 1401 N N . SER A 1 184 ? -27.571 8.764 26.468 1.00 92.06 184 SER A N 1
ATOM 1402 C CA . SER A 1 184 ? -28.998 9.064 26.311 1.00 92.06 184 SER A CA 1
ATOM 1403 C C . SER A 1 184 ? -29.869 8.254 27.276 1.00 92.06 184 SER A C 1
ATOM 1405 O O . SER A 1 184 ? -30.796 8.794 27.885 1.00 92.06 184 SER A O 1
ATOM 1407 N N . ARG A 1 185 ? -29.554 6.967 27.462 1.00 88.94 185 ARG A N 1
ATOM 1408 C CA . ARG A 1 185 ? -30.278 6.100 28.396 1.00 88.94 185 ARG A CA 1
ATOM 1409 C C . ARG A 1 185 ? -30.055 6.505 29.852 1.00 88.94 185 ARG A C 1
ATOM 1411 O O . ARG A 1 185 ? -30.993 6.433 30.639 1.00 88.94 185 ARG A O 1
ATOM 1418 N N . LEU A 1 186 ? -28.840 6.915 30.209 1.00 86.06 186 LEU A N 1
ATOM 1419 C CA . LEU A 1 186 ? -28.529 7.425 31.542 1.00 86.06 186 LEU A CA 1
ATOM 1420 C C . LEU A 1 186 ? -29.334 8.696 31.834 1.00 86.06 186 LEU A C 1
ATOM 1422 O O . LEU A 1 186 ? -30.054 8.731 32.826 1.00 86.06 186 LEU A O 1
ATOM 1426 N N . ALA A 1 187 ? -29.321 9.666 30.916 1.00 82.19 187 ALA A N 1
ATOM 1427 C CA . ALA A 1 187 ? -30.092 10.901 31.045 1.00 82.19 187 ALA A CA 1
ATOM 1428 C C . ALA A 1 187 ? -31.605 10.642 31.179 1.00 82.19 187 ALA A C 1
ATOM 1430 O O . ALA A 1 187 ? -32.290 11.307 31.957 1.00 82.19 187 ALA A O 1
ATOM 1431 N N . GLN A 1 188 ? -32.142 9.650 30.457 1.00 86.25 188 GLN A N 1
ATOM 1432 C CA . GLN A 1 188 ? -33.534 9.227 30.618 1.00 86.25 188 GLN A CA 1
ATOM 1433 C C . GLN A 1 188 ? -33.805 8.683 32.030 1.00 86.25 188 GLN A C 1
ATOM 1435 O O . GLN A 1 188 ? -34.791 9.071 32.652 1.00 86.25 188 GLN A O 1
ATOM 1440 N N . ILE A 1 189 ? -32.940 7.801 32.541 1.00 85.44 189 ILE A N 1
ATOM 1441 C CA . ILE A 1 189 ? -33.084 7.216 33.883 1.00 85.44 189 ILE A CA 1
ATOM 1442 C C . ILE A 1 189 ?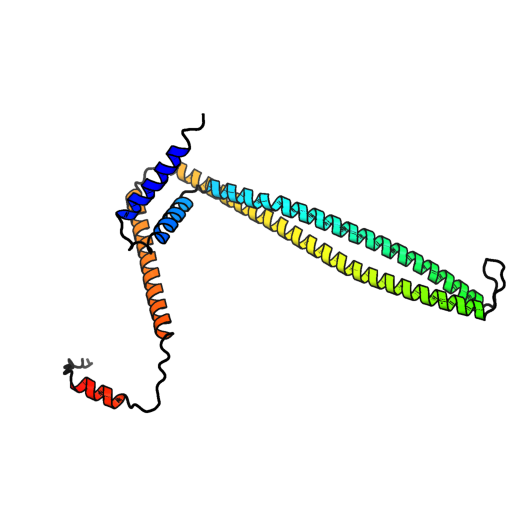 -33.005 8.306 34.959 1.00 85.44 189 ILE A C 1
ATOM 1444 O O . ILE A 1 189 ? -33.801 8.289 35.894 1.00 85.44 189 ILE A O 1
ATOM 1448 N N . GLU A 1 190 ? -32.089 9.264 34.829 1.00 81.75 190 GLU A N 1
ATOM 1449 C CA . GLU A 1 190 ? -31.966 10.399 35.751 1.00 81.75 190 GLU A CA 1
ATOM 1450 C C . GLU A 1 190 ? -33.218 11.286 35.738 1.00 81.75 190 GLU A C 1
ATOM 1452 O O . GLU A 1 190 ? -33.721 11.659 36.798 1.00 81.75 190 GLU A O 1
ATOM 1457 N N . ALA A 1 191 ? -33.773 11.575 34.556 1.00 86.06 191 ALA A N 1
ATOM 1458 C CA . ALA A 1 191 ? -35.021 12.325 34.431 1.00 86.06 191 ALA A CA 1
ATOM 1459 C C . ALA A 1 191 ? -36.205 11.571 35.061 1.00 86.06 191 ALA A C 1
ATOM 1461 O O . ALA A 1 191 ? -37.003 12.162 35.792 1.00 86.06 191 ALA A O 1
ATOM 1462 N N . GLU A 1 192 ? -36.309 10.259 34.833 1.00 80.44 192 GLU A N 1
ATOM 1463 C CA . GLU A 1 192 ? -37.317 9.410 35.472 1.00 80.44 192 GLU A CA 1
ATOM 1464 C C . GLU A 1 192 ? -37.161 9.415 36.998 1.00 80.44 192 GLU A C 1
ATOM 1466 O O . GLU A 1 192 ? -38.154 9.598 37.696 1.00 80.44 192 GLU A O 1
ATOM 1471 N N . GLN A 1 193 ? -35.938 9.291 37.525 1.00 76.44 193 GLN A N 1
ATOM 1472 C CA . GLN A 1 193 ? -35.654 9.347 38.965 1.00 76.44 193 GLN A CA 1
ATOM 1473 C C . GLN A 1 193 ? -36.011 10.701 39.583 1.00 76.44 193 GLN A C 1
ATOM 1475 O O . GLN A 1 193 ? -36.651 10.725 40.631 1.00 76.44 193 GLN A O 1
ATOM 1480 N N . ALA A 1 194 ? -35.675 11.809 38.918 1.00 75.69 194 ALA A N 1
ATOM 1481 C CA . ALA A 1 194 ? -36.055 13.152 39.354 1.00 75.69 194 ALA A CA 1
ATOM 1482 C C . ALA A 1 194 ? -37.582 13.351 39.369 1.00 75.69 194 ALA A C 1
ATOM 1484 O O . ALA A 1 194 ? -38.112 14.104 40.181 1.00 75.69 194 ALA A O 1
ATOM 1485 N N . THR A 1 195 ? -38.309 12.648 38.495 1.00 70.00 195 THR A N 1
ATOM 1486 C CA . THR A 1 195 ? -39.781 12.669 38.477 1.00 70.00 195 THR A CA 1
ATOM 1487 C C . THR A 1 195 ? -40.386 11.721 39.527 1.00 70.00 195 THR A C 1
ATOM 1489 O O . THR A 1 195 ? -41.490 11.961 40.013 1.00 70.00 195 THR A O 1
ATOM 1492 N N . ASN A 1 196 ? -39.664 10.656 39.897 1.00 54.88 196 ASN A N 1
ATOM 1493 C CA . ASN A 1 196 ? -40.063 9.623 40.862 1.00 54.88 196 ASN A CA 1
ATOM 1494 C C . ASN A 1 196 ? -39.600 9.901 42.301 1.00 54.88 196 ASN A C 1
ATOM 1496 O O . ASN A 1 196 ? -39.629 8.990 43.131 1.00 54.88 196 ASN A O 1
ATOM 1500 N N . GLU A 1 197 ? -39.228 11.139 42.636 1.00 51.66 197 GLU A N 1
ATOM 1501 C CA . GLU A 1 197 ? -38.993 11.591 44.015 1.00 51.66 197 GLU A CA 1
ATOM 1502 C C . GLU A 1 197 ? -40.320 11.687 44.809 1.00 51.66 197 GLU A C 1
ATOM 1504 O O . GLU A 1 197 ? -40.678 12.697 45.405 1.00 51.66 197 GLU A O 1
ATOM 1509 N N . TYR A 1 198 ? -41.092 10.599 44.796 1.00 47.94 198 TYR A N 1
ATOM 1510 C CA . TYR A 1 198 ? -42.113 10.260 45.771 1.00 47.94 198 TYR A CA 1
ATOM 1511 C C . TYR A 1 198 ? -41.537 9.135 46.636 1.00 47.94 198 TYR A C 1
ATOM 1513 O O . TYR A 1 198 ? -41.192 8.056 46.155 1.00 47.94 198 TYR A O 1
ATOM 1521 N N . THR A 1 199 ? -41.398 9.419 47.927 1.00 43.94 199 THR A N 1
ATOM 1522 C CA . THR A 1 199 ? -40.771 8.588 48.959 1.00 43.94 199 THR A CA 1
ATOM 1523 C C . THR A 1 199 ? -41.451 7.225 49.118 1.00 43.94 199 THR A C 1
ATOM 1525 O O . THR A 1 199 ? -42.325 7.038 49.962 1.00 43.94 199 THR A O 1
ATOM 1528 N N . PHE A 1 200 ? -41.011 6.223 48.358 1.00 49.22 200 PHE A N 1
ATOM 1529 C CA . PHE A 1 200 ? -41.173 4.835 48.778 1.00 49.22 200 PHE A CA 1
ATOM 1530 C C . PHE A 1 200 ? -39.950 4.427 49.591 1.00 49.22 200 PHE A C 1
ATOM 1532 O O . PHE A 1 200 ? -38.825 4.391 49.092 1.00 49.22 200 PHE A O 1
ATOM 1539 N N . ASP A 1 201 ? -40.192 4.116 50.861 1.00 52.59 201 ASP A N 1
ATOM 1540 C CA . ASP A 1 201 ? -39.198 3.624 51.806 1.00 52.59 201 ASP A CA 1
ATOM 1541 C C . ASP A 1 201 ? -38.747 2.210 51.377 1.00 52.59 201 ASP A C 1
ATOM 1543 O O . ASP A 1 201 ? -39.293 1.183 51.781 1.00 52.59 201 ASP A O 1
ATOM 1547 N N . THR A 1 202 ? -37.795 2.147 50.442 1.00 55.28 202 THR A N 1
ATOM 1548 C CA . THR A 1 202 ? -37.305 0.898 49.827 1.00 55.28 202 THR A CA 1
ATOM 1549 C C . THR A 1 202 ? -36.156 0.258 50.602 1.00 55.28 202 THR A C 1
ATOM 1551 O O . THR A 1 202 ? -35.685 -0.821 50.230 1.00 55.28 202 THR A O 1
ATOM 1554 N N . THR A 1 203 ? -35.736 0.872 51.708 1.00 60.41 203 THR A N 1
ATOM 1555 C CA . THR A 1 203 ? -34.649 0.405 52.575 1.00 60.41 203 THR A CA 1
ATOM 1556 C C . THR A 1 203 ? -34.825 -1.063 53.006 1.00 60.41 203 THR A C 1
ATOM 1558 O O . THR A 1 203 ? -33.888 -1.838 52.808 1.00 60.41 203 THR A O 1
ATOM 1561 N N . PRO A 1 204 ? -36.012 -1.528 53.457 1.00 56.81 204 PRO A N 1
ATOM 1562 C CA . PRO A 1 204 ? -36.192 -2.925 53.864 1.00 56.81 204 PRO A CA 1
ATOM 1563 C C . PRO A 1 204 ? -36.211 -3.900 52.676 1.00 56.81 204 PRO A C 1
ATOM 1565 O O . PRO A 1 204 ? -35.661 -4.999 52.752 1.00 56.81 204 PRO A O 1
ATOM 1568 N N . LEU A 1 205 ? -36.815 -3.499 51.551 1.00 57.78 205 LEU A N 1
ATOM 1569 C CA . LEU A 1 205 ? -36.981 -4.360 50.375 1.00 57.78 205 LEU A CA 1
ATOM 1570 C C . LEU A 1 205 ? -35.667 -4.535 49.601 1.00 57.78 205 LEU A C 1
ATOM 1572 O O . LEU A 1 205 ? -35.377 -5.623 49.108 1.00 57.78 205 LEU A O 1
ATOM 1576 N N . SER A 1 206 ? -34.855 -3.480 49.514 1.00 61.56 206 SER A N 1
ATOM 1577 C CA . SER A 1 206 ? -33.526 -3.521 48.895 1.00 61.56 206 SER A CA 1
ATOM 1578 C C . SER A 1 206 ? -32.564 -4.397 49.701 1.00 61.56 206 SER A C 1
ATOM 1580 O O . SER A 1 206 ? -31.815 -5.194 49.132 1.00 61.56 206 SER A O 1
ATOM 1582 N N . GLN A 1 207 ? -32.641 -4.326 51.034 1.00 64.62 207 GLN A N 1
ATOM 1583 C CA . GLN A 1 207 ? -31.831 -5.152 51.926 1.00 64.62 207 GLN A CA 1
ATOM 1584 C C . GLN A 1 207 ? -32.236 -6.631 51.839 1.00 64.62 207 GLN A C 1
ATOM 1586 O O . GLN A 1 207 ? -31.368 -7.482 51.668 1.00 64.62 207 GLN A O 1
ATOM 1591 N N . ALA A 1 208 ? -33.541 -6.928 51.801 1.00 67.12 208 ALA A N 1
ATOM 1592 C CA . ALA A 1 208 ? -34.045 -8.285 51.585 1.00 67.12 208 ALA A CA 1
ATOM 1593 C C . ALA A 1 208 ? -33.642 -8.866 50.214 1.00 67.12 208 ALA A C 1
ATOM 1595 O O . ALA A 1 208 ? -33.190 -10.007 50.139 1.00 67.12 208 ALA A O 1
ATOM 1596 N N . LYS A 1 209 ? -33.735 -8.080 49.129 1.00 67.69 209 LYS A N 1
ATOM 1597 C CA . LYS A 1 209 ? -33.305 -8.509 47.784 1.00 67.69 209 LYS A CA 1
ATOM 1598 C C . LYS A 1 209 ? -31.804 -8.800 47.714 1.00 67.69 209 LYS A C 1
ATOM 1600 O O . LYS A 1 209 ? -31.417 -9.783 47.089 1.00 67.69 209 LYS A O 1
ATOM 1605 N N . LYS A 1 210 ? -30.966 -7.989 48.374 1.00 70.00 210 LYS A N 1
ATOM 1606 C CA . LYS A 1 210 ? -29.519 -8.244 48.481 1.00 70.00 210 LYS A CA 1
ATOM 1607 C C . LYS A 1 210 ? -29.222 -9.528 49.255 1.00 70.00 210 LYS A C 1
ATOM 1609 O O . LYS A 1 210 ? -28.395 -10.310 48.804 1.00 70.00 210 LYS A O 1
ATOM 1614 N N . THR A 1 211 ? -29.908 -9.768 50.375 1.00 73.75 211 THR A N 1
ATOM 1615 C CA . THR A 1 211 ? -29.735 -11.003 51.156 1.00 73.75 211 THR A CA 1
ATOM 1616 C C . THR A 1 211 ? -30.139 -12.242 50.360 1.00 73.75 211 THR A C 1
ATOM 1618 O O . THR A 1 211 ? -29.420 -13.233 50.390 1.00 73.75 211 THR A O 1
ATOM 1621 N N . ILE A 1 212 ? -31.243 -12.188 49.609 1.00 76.88 212 ILE A N 1
ATOM 1622 C CA . ILE A 1 212 ? -31.688 -13.312 48.770 1.00 76.88 212 ILE A CA 1
ATOM 1623 C C . ILE A 1 212 ? -30.703 -13.574 47.625 1.00 76.88 212 ILE A C 1
ATOM 1625 O O . ILE A 1 212 ? -30.302 -14.713 47.430 1.00 76.88 212 ILE A O 1
ATOM 1629 N N . ALA A 1 213 ? -30.253 -12.533 46.917 1.00 73.44 213 ALA A N 1
ATOM 1630 C CA . ALA A 1 213 ? -29.284 -12.692 45.831 1.00 73.44 213 ALA A CA 1
ATOM 1631 C C . ALA A 1 213 ? -27.937 -13.265 46.316 1.00 73.44 213 ALA A C 1
ATOM 1633 O O . ALA A 1 213 ? -27.308 -14.057 45.616 1.00 73.44 213 ALA A O 1
ATOM 1634 N N . GLU A 1 214 ? -27.503 -12.890 47.523 1.00 73.19 214 GLU A N 1
ATOM 1635 C CA . GLU A 1 214 ? -26.303 -13.451 48.149 1.00 73.19 214 GLU A CA 1
ATOM 1636 C C . GLU A 1 214 ? -26.497 -14.930 48.525 1.00 73.19 214 GLU A C 1
ATOM 1638 O O . GLU A 1 214 ? -25.603 -15.743 48.298 1.00 73.19 214 GLU A O 1
ATOM 1643 N N . LEU A 1 215 ? -27.677 -15.304 49.035 1.00 72.38 215 LEU A N 1
ATOM 1644 C CA . LEU A 1 215 ? -28.018 -16.700 49.331 1.00 72.38 215 LEU A CA 1
ATOM 1645 C C . LEU A 1 215 ? -28.093 -17.565 48.064 1.00 72.38 215 LEU A C 1
ATOM 1647 O O . LEU A 1 215 ? -27.547 -18.666 48.066 1.00 72.38 215 LEU A O 1
ATOM 1651 N N . ASP A 1 216 ? -28.694 -17.067 46.981 1.00 68.00 216 ASP A N 1
ATOM 1652 C CA . ASP A 1 216 ? -28.742 -17.775 45.692 1.00 68.00 216 ASP A CA 1
ATOM 1653 C C . ASP A 1 216 ? -27.332 -18.013 45.142 1.00 68.00 216 ASP A C 1
ATOM 1655 O O . ASP A 1 216 ? -26.991 -19.129 44.750 1.00 68.00 216 ASP A O 1
ATOM 1659 N N . LYS A 1 217 ? -26.466 -16.995 45.201 1.00 76.19 217 LYS A N 1
ATOM 1660 C CA . LYS A 1 217 ? -25.064 -17.119 44.788 1.00 76.19 217 LYS A CA 1
ATOM 1661 C C . LYS A 1 217 ? -24.307 -18.143 45.640 1.00 76.19 217 LYS A C 1
ATOM 1663 O O . LYS A 1 217 ? -23.512 -18.918 45.111 1.00 76.19 217 LYS A O 1
ATOM 1668 N N . GLN A 1 218 ? -24.546 -18.173 46.953 1.00 69.94 218 GLN A N 1
ATOM 1669 C CA . GLN A 1 218 ? -23.945 -19.165 47.848 1.00 69.94 218 GLN A CA 1
ATOM 1670 C C . GLN A 1 218 ? -24.437 -20.584 47.547 1.00 69.94 218 GLN A C 1
ATOM 1672 O O . GLN A 1 218 ? -23.629 -21.513 47.533 1.00 69.94 218 GLN A O 1
ATOM 1677 N N . LEU A 1 219 ? -25.728 -20.757 47.262 1.00 69.06 219 LEU A N 1
ATOM 1678 C CA . LEU A 1 219 ? -26.302 -22.038 46.850 1.00 69.06 219 LEU A CA 1
ATOM 1679 C C . LEU A 1 219 ? -25.739 -22.515 45.511 1.00 69.06 219 LEU A C 1
ATOM 1681 O O . LEU A 1 219 ? -25.389 -23.685 45.392 1.00 69.06 219 LEU A O 1
ATOM 1685 N N . GLU A 1 220 ? -25.575 -21.625 44.535 1.00 72.25 220 GLU A N 1
ATOM 1686 C CA . GLU A 1 220 ? -24.994 -21.965 43.234 1.00 72.25 220 GLU A CA 1
ATOM 1687 C C . GLU A 1 220 ? -23.519 -22.369 43.358 1.00 72.25 220 GLU A C 1
ATOM 1689 O O . GLU A 1 220 ? -23.092 -23.362 42.771 1.00 72.25 220 GLU A O 1
ATOM 1694 N N . VAL A 1 221 ? -22.742 -21.670 44.192 1.00 78.12 221 VAL A N 1
ATOM 1695 C CA . VAL A 1 221 ? -21.356 -22.054 44.497 1.00 78.12 221 VAL A CA 1
ATOM 1696 C C . VAL A 1 221 ? -21.301 -23.395 45.229 1.00 78.12 221 VAL A C 1
ATOM 1698 O O . VAL A 1 221 ? -20.445 -24.216 44.906 1.00 78.12 221 VAL A O 1
ATOM 1701 N N . MET A 1 222 ? -22.206 -23.653 46.178 1.00 69.19 222 MET A N 1
ATOM 1702 C CA . MET A 1 222 ? -22.296 -24.947 46.865 1.00 69.19 222 MET A CA 1
ATOM 1703 C C . MET A 1 222 ? -22.672 -26.079 45.902 1.00 69.19 222 MET A C 1
ATOM 1705 O O . MET A 1 222 ? -22.031 -27.126 45.926 1.00 69.19 222 MET A O 1
ATOM 1709 N N . ALA A 1 223 ? -23.641 -25.859 45.013 1.00 69.94 223 ALA A N 1
ATOM 1710 C CA . ALA A 1 223 ? -24.037 -26.819 43.988 1.00 69.94 223 ALA A CA 1
ATOM 1711 C C . ALA A 1 223 ? -22.891 -27.088 43.005 1.00 69.94 223 ALA A C 1
ATOM 1713 O O . ALA A 1 223 ? -22.567 -28.240 42.722 1.00 69.94 223 ALA A O 1
ATOM 1714 N N . ARG A 1 224 ? -22.210 -26.033 42.543 1.00 73.06 224 ARG A N 1
ATOM 1715 C CA . ARG A 1 224 ? -21.068 -26.158 41.636 1.00 73.06 224 ARG A CA 1
ATOM 1716 C C . ARG A 1 224 ? -19.886 -26.842 42.308 1.00 73.06 224 ARG A C 1
ATOM 1718 O O . ARG A 1 224 ? -19.193 -27.622 41.668 1.00 73.06 224 ARG A O 1
ATOM 1725 N N . ARG A 1 225 ? -19.661 -26.585 43.597 1.00 75.50 225 ARG A N 1
ATOM 1726 C CA . ARG A 1 225 ? -18.640 -27.267 44.391 1.00 75.50 225 ARG A CA 1
ATOM 1727 C C . ARG A 1 225 ? -18.977 -28.742 44.576 1.00 75.50 225 ARG A C 1
ATOM 1729 O O . ARG A 1 225 ? -18.086 -29.545 44.366 1.00 75.50 225 ARG A O 1
ATOM 1736 N N . ALA A 1 226 ? -20.221 -29.101 44.881 1.00 70.50 226 ALA A N 1
ATOM 1737 C CA . ALA A 1 226 ? -20.647 -30.499 44.969 1.00 70.50 226 ALA A CA 1
ATOM 1738 C C . ALA A 1 226 ? -20.515 -31.227 43.618 1.00 70.50 226 ALA A C 1
ATOM 1740 O O . ALA A 1 226 ? -20.064 -32.366 43.563 1.00 70.50 226 ALA A O 1
ATOM 1741 N N . GLU A 1 227 ? -20.839 -30.553 42.512 1.00 72.56 227 GLU A N 1
ATOM 1742 C CA . GLU A 1 227 ? -20.668 -31.087 41.157 1.00 72.56 227 GLU A CA 1
ATOM 1743 C C . GLU A 1 227 ? -19.187 -31.272 40.788 1.00 72.56 227 GLU A C 1
ATOM 1745 O O . GLU A 1 227 ? -18.818 -32.265 40.162 1.00 72.56 227 GLU A O 1
ATOM 1750 N N . LEU A 1 228 ? -18.325 -30.329 41.180 1.00 73.12 228 LEU A N 1
ATOM 1751 C CA . LEU A 1 228 ? -16.880 -30.426 40.979 1.00 73.12 228 LEU A CA 1
ATOM 1752 C C . LEU A 1 228 ? -16.251 -31.464 41.917 1.00 73.12 228 LEU A C 1
ATOM 1754 O O . LEU A 1 228 ? -15.414 -32.229 41.464 1.00 73.12 228 LEU A O 1
ATOM 1758 N N . GLU A 1 229 ? -16.663 -31.550 43.181 1.00 66.31 229 GLU A N 1
ATOM 1759 C CA . GLU A 1 229 ? -16.233 -32.593 44.121 1.00 66.31 229 GLU A CA 1
ATOM 1760 C C . GLU A 1 229 ? -16.649 -33.980 43.612 1.00 66.31 229 GLU A C 1
ATOM 1762 O O . GLU A 1 229 ? -15.822 -34.885 43.616 1.00 66.31 229 GLU A O 1
ATOM 1767 N N . GLY A 1 230 ? -17.853 -34.128 43.046 1.00 58.06 230 GLY A N 1
ATOM 1768 C CA . GLY A 1 230 ? -18.254 -35.339 42.325 1.00 58.06 230 GLY A CA 1
ATOM 1769 C C . GLY A 1 230 ? -17.331 -35.650 41.142 1.00 58.06 230 GLY A C 1
ATOM 1770 O O . GLY A 1 230 ? -16.832 -36.764 41.029 1.00 58.06 230 GLY A O 1
ATOM 1771 N N . ARG A 1 231 ? -17.013 -34.646 40.312 1.00 55.44 231 ARG A N 1
ATOM 1772 C CA . ARG A 1 231 ? -16.128 -34.806 39.142 1.00 55.44 231 ARG A CA 1
ATOM 1773 C C . ARG A 1 231 ? -14.657 -35.086 39.477 1.00 55.44 231 ARG A C 1
ATOM 1775 O O . ARG A 1 231 ? -13.995 -35.780 38.715 1.00 55.44 231 ARG A O 1
ATOM 1782 N N . TYR A 1 232 ? -14.126 -34.541 40.572 1.00 49.72 232 TYR A N 1
ATOM 1783 C CA . TYR A 1 232 ? -12.715 -34.693 40.954 1.00 49.72 232 TYR A CA 1
ATOM 1784 C C . TYR A 1 232 ? -12.458 -35.907 41.858 1.00 49.72 232 TYR A C 1
ATOM 1786 O O . TYR A 1 232 ? -11.355 -36.456 41.813 1.00 49.72 232 TYR A O 1
ATOM 1794 N N . ILE A 1 233 ? -13.457 -36.372 42.619 1.00 51.19 233 ILE A N 1
ATOM 1795 C CA . ILE A 1 233 ? -13.377 -37.660 43.330 1.00 51.19 233 ILE A CA 1
ATOM 1796 C C . ILE A 1 233 ? -13.398 -38.826 42.323 1.00 51.19 233 ILE A C 1
ATOM 1798 O O . ILE A 1 233 ? -12.704 -39.815 42.534 1.00 51.19 233 ILE A O 1
ATOM 1802 N N . GLU A 1 234 ? -14.080 -38.681 41.181 1.00 49.41 234 GLU A N 1
ATOM 1803 C CA . GLU A 1 234 ? -14.077 -39.686 40.103 1.00 49.41 234 GLU A CA 1
ATOM 1804 C C . GLU A 1 234 ? -12.770 -39.725 39.282 1.00 49.41 234 GLU A C 1
ATOM 1806 O O . GLU A 1 234 ? -12.458 -40.743 38.672 1.00 49.41 234 GLU A O 1
ATOM 1811 N N . GLN A 1 235 ? -11.969 -38.651 39.277 1.00 46.59 235 GLN A N 1
ATOM 1812 C CA . GLN A 1 235 ? -10.750 -38.543 38.453 1.00 46.59 235 GLN A CA 1
ATOM 1813 C C . GLN A 1 235 ? -9.426 -38.719 39.213 1.00 46.59 235 GLN A C 1
ATOM 1815 O O . GLN A 1 235 ? -8.364 -38.467 38.644 1.00 46.59 235 GLN A O 1
ATOM 1820 N N . SER A 1 236 ? -9.439 -39.146 40.479 1.00 40.97 236 SER A N 1
ATOM 1821 C CA . SER A 1 236 ? -8.193 -39.286 41.249 1.00 40.97 236 SER A CA 1
ATOM 1822 C C . SER A 1 236 ? -8.090 -40.525 42.133 1.00 40.97 236 SER A C 1
ATOM 1824 O O . SER A 1 236 ? -7.450 -40.467 43.178 1.00 40.97 236 SER A O 1
ATOM 1826 N N . ILE A 1 237 ? -8.613 -41.671 41.677 1.00 40.22 237 ILE A N 1
ATOM 1827 C CA . ILE A 1 237 ? -8.061 -42.978 42.062 1.00 40.22 237 ILE A CA 1
ATOM 1828 C C . ILE A 1 237 ? -8.172 -43.957 40.880 1.00 40.22 237 ILE A C 1
ATOM 1830 O O . ILE A 1 237 ? -9.205 -44.585 40.670 1.00 40.22 237 ILE A O 1
ATOM 1834 N N . GLU A 1 238 ? -7.094 -44.116 40.112 1.00 41.50 238 GLU A N 1
ATOM 1835 C CA . GLU A 1 238 ? -6.893 -45.327 39.312 1.00 41.50 238 GLU A CA 1
ATOM 1836 C C . GLU A 1 238 ? -6.408 -46.411 40.286 1.00 41.50 238 GLU A C 1
ATOM 1838 O O . GLU A 1 238 ? -5.236 -46.456 40.658 1.00 41.50 238 GLU A O 1
ATOM 1843 N N . VAL A 1 239 ? -7.343 -47.209 40.814 1.00 41.78 239 VAL A N 1
ATOM 1844 C CA . VAL A 1 239 ? -7.004 -48.431 41.555 1.00 41.78 239 VAL A CA 1
ATOM 1845 C C . VAL A 1 239 ? -6.729 -49.509 40.521 1.00 41.78 239 VAL A C 1
ATOM 1847 O O . VAL A 1 239 ? -7.647 -50.023 39.883 1.00 41.78 239 VAL A O 1
ATOM 1850 N N . GLU A 1 240 ? -5.457 -49.853 40.366 1.00 48.09 240 GLU A N 1
ATOM 1851 C CA . GLU A 1 240 ? -5.033 -51.072 39.691 1.00 48.09 240 GLU A CA 1
ATOM 1852 C C . GLU A 1 240 ? -5.618 -52.274 40.451 1.00 48.09 240 GLU A C 1
ATOM 1854 O O . GLU A 1 240 ? -5.224 -52.587 41.576 1.00 48.09 240 GLU A O 1
ATOM 1859 N N . VAL A 1 241 ? -6.631 -52.911 39.861 1.00 42.97 241 VAL A N 1
ATOM 1860 C CA . VAL A 1 241 ? -7.177 -54.175 40.353 1.00 42.97 241 VAL A CA 1
ATOM 1861 C C . VAL A 1 241 ? -6.339 -55.296 39.748 1.00 42.97 241 VAL A C 1
ATOM 1863 O O . VAL A 1 241 ? -6.496 -55.642 38.578 1.00 42.97 241 VAL A O 1
ATOM 1866 N N . GLU A 1 242 ? -5.451 -55.874 40.558 1.00 50.22 242 GLU A N 1
ATOM 1867 C CA . GLU A 1 242 ? -4.858 -57.185 40.283 1.00 50.22 242 GLU A CA 1
ATOM 1868 C C . GLU A 1 242 ? -5.980 -58.227 40.067 1.00 50.22 242 GLU A C 1
ATOM 1870 O O . GLU A 1 242 ? -6.904 -58.321 40.887 1.00 50.22 242 GLU A O 1
ATOM 1875 N N . PRO A 1 243 ? -5.940 -59.030 38.988 1.00 51.09 243 PRO A N 1
ATOM 1876 C CA . PRO A 1 243 ? -7.011 -59.960 38.671 1.00 51.09 243 PRO A CA 1
ATOM 1877 C C . PRO A 1 243 ? -6.894 -61.194 39.572 1.00 51.09 243 PRO A C 1
ATOM 1879 O O . PRO A 1 243 ? -6.041 -62.052 39.358 1.00 51.09 243 PRO A O 1
ATOM 1882 N N . GLY A 1 244 ? -7.765 -61.309 40.580 1.00 59.91 244 GLY A N 1
ATOM 1883 C CA . GLY A 1 244 ? -7.859 -62.549 41.360 1.00 59.91 244 GLY A CA 1
ATOM 1884 C C . GLY A 1 244 ? -8.604 -62.528 42.695 1.00 59.91 244 GLY A C 1
ATOM 1885 O O . GLY A 1 244 ? -8.688 -63.584 43.317 1.00 59.91 244 GLY A O 1
ATOM 1886 N N . ARG A 1 245 ? -9.152 -61.400 43.169 1.00 50.09 245 ARG A N 1
ATOM 1887 C CA . ARG A 1 245 ? -9.959 -61.387 44.407 1.00 50.09 245 ARG A CA 1
ATOM 1888 C C . ARG A 1 245 ? -11.451 -61.447 44.109 1.00 50.09 245 ARG A C 1
ATOM 1890 O O . ARG A 1 245 ? -12.021 -60.499 43.580 1.00 50.09 245 ARG A O 1
ATOM 1897 N N . ASP A 1 246 ? -12.067 -62.563 44.481 1.00 56.97 246 ASP A N 1
ATOM 1898 C CA . ASP A 1 246 ? -13.516 -62.734 44.478 1.00 56.97 246 ASP A CA 1
ATOM 1899 C C . ASP A 1 246 ? -14.129 -61.988 45.674 1.00 56.97 246 ASP A C 1
ATOM 1901 O O . ASP A 1 246 ? -14.112 -62.441 46.818 1.00 56.97 246 ASP A O 1
ATOM 1905 N N . ILE A 1 247 ? -14.611 -60.784 45.382 1.00 59.00 247 ILE A N 1
ATOM 1906 C CA . ILE A 1 247 ? -15.149 -59.803 46.331 1.00 59.00 247 ILE A CA 1
ATOM 1907 C C . ILE A 1 247 ? -16.505 -60.268 46.893 1.00 59.00 247 ILE A C 1
ATOM 1909 O O . ILE A 1 247 ? -16.934 -59.808 47.950 1.00 59.00 247 ILE A O 1
ATOM 1913 N N . SER A 1 248 ? -17.177 -61.210 46.223 1.00 57.59 248 SER A N 1
ATOM 1914 C CA . SER A 1 248 ? -18.492 -61.704 46.634 1.00 57.59 248 SER A CA 1
ATOM 1915 C C . SER A 1 248 ? -18.434 -62.488 47.949 1.00 57.59 248 SER A C 1
ATOM 1917 O O . SER A 1 248 ? -19.304 -62.306 48.797 1.00 57.59 248 SER A O 1
ATOM 1919 N N . ALA A 1 249 ? -17.371 -63.266 48.180 1.00 57.09 249 ALA A N 1
ATOM 1920 C CA . ALA A 1 249 ? -17.193 -64.016 49.427 1.00 57.09 249 ALA A CA 1
ATOM 1921 C C . ALA A 1 249 ? -16.839 -63.120 50.636 1.00 57.09 249 ALA A C 1
ATOM 1923 O O . ALA A 1 249 ? -17.198 -63.432 51.772 1.00 57.09 249 ALA A O 1
ATOM 1924 N N . GLU A 1 250 ? -16.161 -61.988 50.410 1.00 57.31 250 GLU A N 1
ATOM 1925 C CA . GLU A 1 250 ? -15.816 -61.023 51.469 1.00 57.31 250 GLU A CA 1
ATOM 1926 C C . GLU A 1 250 ? -17.013 -60.169 51.902 1.00 57.31 250 GLU A C 1
ATOM 1928 O O . GLU A 1 250 ? -17.136 -59.830 53.080 1.00 57.31 250 GLU A O 1
ATOM 1933 N N . VAL A 1 251 ? -17.915 -59.849 50.971 1.00 59.78 251 VAL A N 1
ATOM 1934 C CA . VAL A 1 251 ? -19.136 -59.085 51.263 1.00 59.78 251 VAL A CA 1
ATOM 1935 C C . VAL A 1 251 ? -20.104 -59.916 52.109 1.00 59.78 251 VAL A C 1
ATOM 1937 O O . VAL A 1 251 ? -20.655 -59.403 53.081 1.00 59.78 251 VAL A O 1
ATOM 1940 N N . GLU A 1 252 ? -20.253 -61.207 51.816 1.00 58.75 252 GLU A N 1
ATOM 1941 C CA . GLU A 1 252 ? -21.156 -62.092 52.563 1.00 58.75 252 GLU A CA 1
ATOM 1942 C C . GLU A 1 252 ? -20.662 -62.341 54.002 1.00 58.75 252 GLU A C 1
ATOM 1944 O O . GLU A 1 252 ? -21.444 -62.253 54.950 1.00 58.75 252 GLU A O 1
ATOM 1949 N N . SER A 1 253 ? -19.343 -62.474 54.201 1.00 59.31 253 SER A N 1
ATOM 1950 C CA . SER A 1 253 ? -18.741 -62.572 55.542 1.00 59.31 253 SER A CA 1
ATOM 1951 C C . SER A 1 253 ? -18.823 -61.269 56.355 1.00 59.31 253 SER A C 1
ATOM 1953 O O . SER A 1 253 ? -18.806 -61.326 57.586 1.00 59.31 253 SER A O 1
ATOM 1955 N N . ALA A 1 254 ? -18.893 -60.101 55.708 1.00 58.22 254 ALA A N 1
ATOM 1956 C CA . ALA A 1 254 ? -19.036 -58.809 56.386 1.00 58.22 254 ALA A CA 1
ATOM 1957 C C . ALA A 1 254 ? -20.498 -58.492 56.761 1.00 58.22 254 ALA A C 1
ATOM 1959 O O . ALA A 1 254 ? -20.744 -57.789 57.743 1.00 58.22 254 ALA A O 1
ATOM 1960 N N . LEU A 1 255 ? -21.464 -59.025 56.004 1.00 56.34 255 LEU A N 1
ATOM 1961 C CA . LEU A 1 255 ? -22.902 -58.836 56.227 1.00 56.34 255 LEU A CA 1
ATOM 1962 C C . LEU A 1 255 ? -23.509 -59.827 57.234 1.00 56.34 255 LEU A C 1
ATOM 1964 O O . LEU A 1 255 ? -24.493 -59.481 57.883 1.00 56.34 255 LEU A O 1
ATOM 1968 N N . GLU A 1 256 ? -22.898 -60.993 57.467 1.00 54.28 256 GLU A N 1
ATOM 1969 C CA . GLU A 1 256 ? -23.320 -61.936 58.523 1.00 54.28 256 GLU A CA 1
ATOM 1970 C C . GLU A 1 256 ? -23.206 -61.358 59.953 1.00 54.28 256 GLU A C 1
ATOM 1972 O O . GLU A 1 256 ? -23.891 -61.809 60.873 1.00 54.28 256 GLU A O 1
ATOM 1977 N N . GLY A 1 257 ? -22.368 -60.333 60.154 1.00 56.75 257 GLY A N 1
ATOM 1978 C CA . GLY A 1 257 ? -22.156 -59.678 61.452 1.00 56.75 257 GLY A CA 1
ATOM 1979 C C . GLY A 1 257 ? -23.141 -58.552 61.793 1.00 56.75 257 GLY A C 1
ATOM 1980 O O . GLY A 1 257 ? -23.138 -58.064 62.924 1.00 56.75 257 GLY A O 1
ATOM 1981 N N . LEU A 1 258 ? -23.984 -58.126 60.850 1.00 48.03 258 LEU A N 1
ATOM 1982 C CA . LEU A 1 258 ? -24.953 -57.048 61.042 1.00 48.03 258 LEU A CA 1
ATOM 1983 C C . LEU A 1 258 ? -26.358 -57.607 60.823 1.00 48.03 258 LEU A C 1
ATOM 1985 O O . LEU A 1 258 ? -26.883 -57.585 59.714 1.00 48.03 258 LEU A O 1
ATOM 1989 N N . GLN A 1 259 ? -26.974 -58.096 61.904 1.00 54.16 259 GLN A N 1
ATOM 1990 C CA . GLN A 1 259 ? -28.410 -58.387 61.958 1.00 54.16 259 GLN A CA 1
ATOM 1991 C C . GLN A 1 259 ? -29.203 -57.092 61.719 1.00 54.16 259 GLN A C 1
ATOM 1993 O O . GLN A 1 259 ? -29.605 -56.405 62.655 1.00 54.16 259 GLN A O 1
ATOM 1998 N N . LEU A 1 260 ? -29.400 -56.740 60.452 1.00 43.94 260 LEU A N 1
ATOM 1999 C CA . LEU A 1 260 ? -30.344 -55.723 60.022 1.00 43.94 260 LEU A CA 1
ATOM 2000 C C . LEU A 1 260 ? -31.638 -56.434 59.644 1.00 43.94 260 LEU A C 1
ATOM 2002 O O . LEU A 1 260 ? -31.800 -56.988 58.561 1.00 43.94 260 LEU A O 1
ATOM 2006 N N . GLU A 1 261 ? -32.528 -56.445 60.626 1.00 42.31 261 GLU A N 1
ATOM 2007 C CA . GLU A 1 261 ? -33.906 -56.898 60.549 1.00 42.31 261 GLU A CA 1
ATOM 2008 C C . GLU A 1 261 ? -34.627 -56.184 59.393 1.00 42.31 261 GLU A C 1
ATOM 2010 O O . GLU A 1 261 ? -34.782 -54.961 59.380 1.00 42.31 261 GLU A O 1
ATOM 2015 N N . SER A 1 262 ? -35.039 -56.950 58.384 1.00 43.41 262 SER A N 1
ATOM 2016 C CA . SER A 1 262 ? -35.842 -56.450 57.273 1.00 43.41 262 SER A CA 1
ATOM 2017 C C . SER A 1 262 ? -37.279 -56.213 57.745 1.00 43.41 262 SER A C 1
ATOM 2019 O O . SER A 1 262 ? -38.027 -57.166 57.976 1.00 43.41 262 SER A O 1
ATOM 2021 N N . ALA A 1 263 ? -37.672 -54.945 57.874 1.00 39.78 263 ALA A N 1
ATOM 2022 C CA . ALA A 1 263 ? -39.072 -54.558 58.037 1.00 39.78 263 ALA A CA 1
ATOM 2023 C C . ALA A 1 263 ? -39.875 -54.858 56.749 1.00 39.78 263 ALA A C 1
ATOM 2025 O O . ALA A 1 263 ? -39.309 -54.840 55.653 1.00 39.78 263 ALA A O 1
ATOM 2026 N N . PRO A 1 264 ? -41.179 -55.167 56.867 1.00 46.16 264 PRO A N 1
ATOM 2027 C CA . PRO A 1 264 ? -41.859 -56.045 55.931 1.00 46.16 264 PRO A CA 1
ATOM 2028 C C . PRO A 1 264 ? -42.340 -55.359 54.652 1.00 46.16 264 PRO A C 1
ATOM 2030 O O . PRO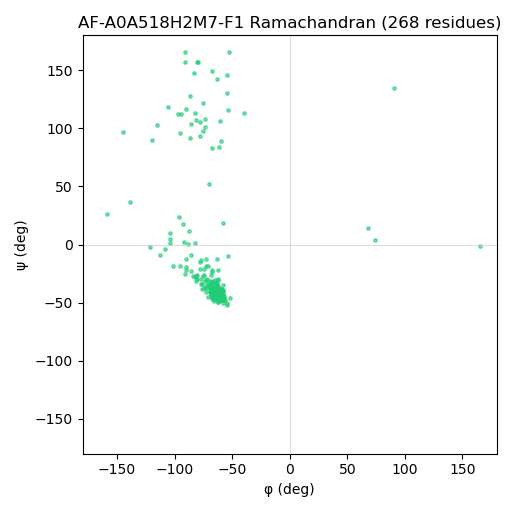 A 1 264 ? -42.779 -54.210 54.626 1.00 46.16 264 PRO A O 1
ATOM 2033 N N . GLU A 1 265 ? -42.297 -56.184 53.615 1.00 49.91 265 GLU A N 1
ATOM 2034 C CA . GLU A 1 265 ? -42.927 -56.099 52.308 1.00 49.91 265 GLU A CA 1
ATOM 2035 C C . GLU A 1 265 ? -44.363 -55.546 52.369 1.00 49.91 265 GLU A C 1
ATOM 2037 O O . GLU A 1 265 ? -45.283 -56.167 52.906 1.00 49.91 265 GLU A O 1
ATOM 2042 N N . ALA A 1 266 ? -44.564 -54.356 51.798 1.00 44.66 266 ALA A N 1
ATOM 2043 C CA . ALA A 1 266 ? -45.890 -53.829 51.514 1.00 44.66 266 ALA A CA 1
ATOM 2044 C C . ALA A 1 266 ? -46.473 -54.584 50.309 1.00 44.66 266 ALA A C 1
ATOM 2046 O O . ALA A 1 266 ? -46.115 -54.324 49.159 1.00 44.66 266 ALA A O 1
ATOM 2047 N N . ALA A 1 267 ? -47.362 -55.536 50.592 1.00 41.44 267 ALA A N 1
ATOM 2048 C CA . ALA A 1 267 ? -48.150 -56.243 49.591 1.00 41.44 267 ALA A CA 1
ATOM 2049 C C . ALA A 1 267 ? -49.092 -55.282 48.826 1.00 41.44 267 ALA A C 1
ATOM 2051 O O . ALA A 1 267 ? -49.670 -54.378 49.438 1.00 41.44 267 ALA A O 1
ATOM 2052 N N . PRO A 1 268 ? -49.296 -55.479 47.509 1.00 56.91 268 PRO A N 1
ATOM 2053 C CA . PRO A 1 268 ? -50.283 -54.741 46.729 1.00 56.91 268 PRO A CA 1
ATOM 2054 C C . PRO A 1 268 ? -51.659 -55.443 46.700 1.00 56.91 268 PRO A C 1
ATOM 2056 O O . PRO A 1 268 ? -51.755 -56.645 46.940 1.00 56.91 268 PRO A O 1
ATOM 2059 N N . ALA A 1 269 ? -52.673 -54.676 46.269 1.00 40.09 269 ALA A N 1
ATOM 2060 C CA . ALA A 1 269 ? -54.092 -55.008 46.019 1.00 40.09 269 ALA A CA 1
ATOM 2061 C C . ALA A 1 269 ? -55.026 -54.797 47.236 1.00 40.09 269 ALA A C 1
ATOM 2063 O O . ALA A 1 269 ? -54.706 -55.185 48.350 1.00 40.09 269 ALA A O 1
ATOM 2064 N N . THR A 1 270 ? -56.213 -54.191 47.117 1.00 44.38 270 THR A N 1
ATOM 2065 C CA . THR A 1 270 ? -57.145 -54.057 45.978 1.00 44.38 270 THR A CA 1
ATOM 2066 C C . THR A 1 270 ? -58.056 -52.852 46.203 1.00 44.38 270 THR A C 1
ATOM 2068 O O . THR A 1 270 ? -58.330 -52.561 47.389 1.00 44.38 270 THR A O 1
#

Solvent-accessible surface area (backbone atoms only — not comparable to full-atom values): 15862 Å² total; per-residue (Å²): 143,90,77,68,71,76,60,56,66,60,58,63,58,50,60,58,51,59,60,55,68,77,50,63,98,79,59,82,81,56,55,64,56,55,54,53,49,52,51,52,57,56,66,70,68,60,57,70,66,58,54,50,51,52,50,51,52,57,56,58,64,44,50,65,59,52,53,53,48,49,53,51,41,52,52,45,48,50,57,46,52,54,50,51,50,51,48,51,52,52,51,52,52,48,53,54,53,53,50,53,51,50,53,52,50,54,29,56,76,70,69,49,47,65,50,100,81,79,52,78,52,53,75,65,58,52,51,56,49,51,50,55,50,48,56,50,50,52,55,52,49,55,51,48,54,52,49,52,54,51,48,53,56,48,51,56,48,40,54,51,50,49,52,53,50,52,49,53,53,51,49,48,52,53,50,52,54,51,50,53,53,49,52,54,51,48,56,50,52,51,53,51,49,69,72,54,77,62,92,69,88,48,68,69,60,54,51,51,51,52,54,50,54,52,49,53,52,50,51,52,52,51,51,51,46,53,54,45,51,56,56,50,65,72,72,70,67,90,73,84,74,74,93,80,76,73,60,68,65,57,52,55,66,61,49,72,76,54,90,72,81,79,78,80,85,84,78,83,87,132

Foldseek 3Di:
DPPPVVVVVVVVVVVVVVVAVVDDPPCPPCVVVVVVVVVVVVVVPDDVVVVLVVLVVVLVVCVVVLVVLVVVLVVLVVVLVVLVVVLVVLVVVLVVLVVVLVVLVVCLVVVNQDDPPRDRDDSVVSVVVSVVSVVVSVVSVVVSVVSVVVSVVSVVVSVVSVVVSVVSVVVSVVSVVVSVVVVVVVVVVVVVVVVVPPDDPCVVVVVVVVVVVVVVVVVVVVVVVVVVCVVVVVVPDPPDDDPDDPCVVVVVVVCVVDPPDDDDDDDDDD

Organism: NCBI:txid2527974

pLDDT: mean 73.74, std 19.35, range [39.78, 98.31]

Mean predicted aligned error: 19.32 Å